Protein AF-A0A934SVV3-F1 (afdb_monomer_lite)

Sequence (238 aa):
MQSTLRFHRPALQSGWLLLEFSLALVLATGYAVVRAQSDFDAAVDLQVRARAQGLETVHAAAVAYAERYFDQIVGMPAPGTLQITGSAIHVAKRASPAGDMLYQVADGNHPDVSDLVALRLLPANFSGAAIGGGRYRIALEVTPPGCRQDCSIEGAVYVDQPFRVNGKIQHPRTGRAVQLLGADGAASRPENPAVLSGYGGRFTLPNPAGDVAGILAERFGYYRSSQPLPAGASATAE

Organism: NCBI:txid2801341

Structure (mmCIF, N/CA/C/O backbone):
data_AF-A0A934SVV3-F1
#
_entry.id   AF-A0A934SVV3-F1
#
loop_
_atom_site.group_PDB
_atom_site.id
_atom_site.type_symbol
_atom_site.label_atom_id
_atom_site.label_alt_id
_atom_site.label_comp_id
_atom_site.label_asym_id
_atom_site.label_entity_id
_atom_site.label_seq_id
_atom_site.pdbx_PDB_ins_code
_atom_site.Cartn_x
_atom_site.Cartn_y
_atom_site.Cartn_z
_atom_site.occupancy
_atom_site.B_iso_or_equiv
_atom_site.auth_seq_id
_atom_site.auth_comp_id
_atom_site.auth_asym_id
_atom_site.auth_atom_id
_atom_site.pdbx_PDB_model_num
ATOM 1 N N . MET A 1 1 ? -52.746 18.723 86.300 1.00 42.69 1 MET A N 1
ATOM 2 C CA . MET A 1 1 ? -51.585 18.139 85.594 1.00 42.69 1 MET A CA 1
ATOM 3 C C . MET A 1 1 ? -52.030 17.754 84.188 1.00 42.69 1 MET A C 1
ATOM 5 O O . MET A 1 1 ? -52.656 16.719 84.025 1.00 42.69 1 MET A O 1
ATOM 9 N N . GLN A 1 2 ? -51.817 18.624 83.199 1.00 43.78 2 GLN A N 1
ATOM 10 C CA . GLN A 1 2 ? -52.120 18.350 81.788 1.00 43.78 2 GLN A CA 1
ATOM 11 C C . GLN A 1 2 ? -50.791 18.183 81.051 1.00 43.78 2 GLN A C 1
ATOM 13 O O . GLN A 1 2 ? -50.001 19.120 80.982 1.00 43.78 2 GLN A O 1
ATOM 18 N N . SER A 1 3 ? -50.529 16.968 80.569 1.00 53.19 3 SER A N 1
ATOM 19 C CA . SER A 1 3 ? -49.340 16.632 79.786 1.00 53.19 3 SER A CA 1
ATOM 20 C C . SER A 1 3 ? -49.702 16.700 78.305 1.00 53.19 3 SER A C 1
ATOM 22 O O . SER A 1 3 ? -50.485 15.892 77.808 1.00 53.19 3 SER A O 1
ATOM 24 N N . THR A 1 4 ? -49.184 17.705 77.606 1.00 57.72 4 THR A N 1
ATOM 25 C CA . THR A 1 4 ? -49.354 17.871 76.160 1.00 57.72 4 THR A CA 1
ATOM 26 C C . THR A 1 4 ? -48.284 17.076 75.414 1.00 57.72 4 THR A C 1
ATOM 28 O O . THR A 1 4 ? -47.123 17.483 75.371 1.00 57.72 4 THR A O 1
ATOM 31 N N . LEU A 1 5 ? -48.677 15.961 74.795 1.00 56.53 5 LEU A N 1
ATOM 32 C CA . LEU A 1 5 ? -47.855 15.204 73.847 1.00 56.53 5 LEU A CA 1
ATOM 33 C C . LEU A 1 5 ? -47.817 15.931 72.494 1.00 56.53 5 LEU A C 1
ATOM 35 O O . LEU A 1 5 ? -48.809 15.974 71.767 1.00 56.53 5 LEU A O 1
ATOM 39 N N . ARG A 1 6 ? -46.662 16.513 72.149 1.00 56.38 6 ARG A N 1
ATOM 40 C CA . ARG A 1 6 ? -46.390 17.067 70.814 1.00 56.38 6 ARG A CA 1
ATOM 41 C C . ARG A 1 6 ? -45.913 15.951 69.883 1.00 56.38 6 ARG A C 1
ATOM 43 O O . ARG A 1 6 ? -44.801 15.459 70.031 1.00 56.38 6 ARG A O 1
ATOM 50 N N . PHE A 1 7 ? -46.727 15.601 68.891 1.00 57.50 7 PHE A N 1
ATOM 51 C CA . PHE A 1 7 ? -46.300 14.782 67.754 1.00 57.50 7 PHE A CA 1
ATOM 52 C C . PHE A 1 7 ? -45.457 15.628 66.787 1.00 57.50 7 PHE A C 1
ATOM 54 O O . PHE A 1 7 ? -45.950 16.590 66.199 1.00 57.50 7 PHE A O 1
ATOM 61 N N . HIS A 1 8 ? -44.184 15.270 66.610 1.00 54.00 8 HIS A N 1
ATOM 62 C CA . HIS A 1 8 ? -43.357 15.756 65.505 1.00 54.00 8 HIS A CA 1
ATOM 63 C C . HIS A 1 8 ? -43.704 14.978 64.232 1.00 54.00 8 HIS A C 1
ATOM 65 O O . HIS A 1 8 ? -43.550 13.760 64.181 1.00 54.00 8 HIS A O 1
ATOM 71 N N . ARG A 1 9 ? -44.171 15.681 63.195 1.00 60.84 9 ARG A N 1
ATOM 72 C CA . ARG A 1 9 ? -44.235 15.137 61.833 1.00 60.84 9 ARG A CA 1
ATOM 73 C C . ARG A 1 9 ? -42.843 15.271 61.203 1.00 60.84 9 ARG A C 1
ATOM 75 O O . ARG A 1 9 ? -42.348 16.397 61.163 1.00 60.84 9 ARG A O 1
ATOM 82 N N . PRO A 1 10 ? -42.209 14.193 60.710 1.00 57.81 10 PRO A N 1
ATOM 83 C CA . PRO A 1 10 ? -40.972 14.328 59.954 1.00 57.81 10 PRO A CA 1
ATOM 84 C C . PRO A 1 10 ? -41.274 15.062 58.644 1.00 57.81 10 PRO A C 1
ATOM 86 O O . PRO A 1 10 ? -42.166 14.679 57.885 1.00 57.81 10 PRO A O 1
ATOM 89 N N . ALA A 1 11 ? -40.564 16.166 58.422 1.00 57.75 11 ALA A N 1
ATOM 90 C CA . ALA A 1 11 ? -40.646 16.942 57.198 1.00 57.75 11 ALA A CA 1
ATOM 91 C C . ALA A 1 11 ? -40.140 16.107 56.010 1.00 57.75 11 ALA A C 1
ATOM 93 O O . ALA A 1 11 ? -39.148 15.388 56.113 1.00 57.75 11 ALA A O 1
ATOM 94 N N . LEU A 1 12 ? -40.848 16.221 54.887 1.00 56.62 12 LEU A N 1
ATOM 95 C CA . LEU A 1 12 ? -40.544 15.606 53.599 1.00 56.62 12 LEU A CA 1
ATOM 96 C C . LEU A 1 12 ? -39.098 15.902 53.145 1.00 56.62 12 LEU A C 1
ATOM 98 O O . LEU A 1 12 ? -38.831 16.948 52.564 1.00 56.62 12 LEU A O 1
ATOM 102 N N . GLN A 1 13 ? -38.171 14.966 53.370 1.00 58.94 13 GLN A N 1
ATOM 103 C CA . GLN A 1 13 ? -36.802 14.982 52.818 1.00 58.94 13 GLN A CA 1
ATOM 104 C C . GLN A 1 13 ? -36.677 14.254 51.464 1.00 58.94 13 GLN A C 1
ATOM 106 O O . GLN A 1 13 ? -35.595 14.186 50.884 1.00 58.94 13 GLN A O 1
ATOM 111 N N . SER A 1 14 ? -37.773 13.718 50.920 1.00 58.62 14 SER A N 1
ATOM 112 C CA . SER A 1 14 ? -37.754 12.872 49.718 1.00 58.62 14 SER A CA 1
ATOM 113 C C . SER A 1 14 ? -37.353 13.607 48.433 1.00 58.62 14 SER A C 1
ATOM 115 O O . SER A 1 14 ? -36.826 12.982 47.517 1.00 58.62 14 SER A O 1
ATOM 117 N N . GLY A 1 15 ? -37.572 14.925 48.350 1.00 66.56 15 GLY A N 1
ATOM 118 C CA . GLY A 1 15 ? -37.281 15.705 47.140 1.00 66.56 15 GLY A CA 1
ATOM 119 C C . GLY A 1 15 ? -35.787 15.876 46.850 1.00 66.56 15 GLY A C 1
ATOM 120 O O . GLY A 1 15 ? -35.383 15.890 45.692 1.00 66.56 15 GLY A O 1
ATOM 121 N N . TRP A 1 16 ? -34.958 15.962 47.891 1.00 76.75 16 TRP A N 1
ATOM 122 C CA . TRP A 1 16 ? -33.519 16.188 47.740 1.00 76.75 16 TRP A CA 1
ATOM 123 C C . TRP A 1 16 ? -32.774 14.907 47.340 1.00 76.75 16 TRP A C 1
ATOM 125 O O . TRP A 1 16 ? -31.947 14.932 46.432 1.00 76.75 16 TRP A O 1
ATOM 135 N N . LEU A 1 17 ? -33.166 13.764 47.915 1.00 78.38 17 LEU A N 1
ATOM 136 C CA . LEU A 1 17 ? -32.613 12.451 47.563 1.00 78.38 17 LEU A CA 1
ATOM 137 C C . LEU A 1 17 ? -32.872 12.070 46.101 1.00 78.38 17 LEU A C 1
ATOM 139 O O . LEU A 1 17 ? -31.995 11.507 45.453 1.00 78.38 17 LEU A O 1
ATOM 143 N N . LEU A 1 18 ? -34.053 12.392 45.561 1.00 78.44 18 LEU A N 1
ATOM 144 C CA . LEU A 1 18 ? -34.364 12.138 44.149 1.00 78.44 18 LEU A CA 1
ATOM 145 C C . LEU A 1 18 ? -33.505 12.991 43.210 1.00 78.44 18 LEU A C 1
ATOM 147 O O . LEU A 1 18 ? -33.105 12.518 42.146 1.00 78.44 18 LEU A O 1
ATOM 151 N N . LEU A 1 19 ? -33.191 14.225 43.610 1.00 82.94 19 LEU A N 1
ATOM 152 C CA . LEU A 1 19 ? -32.362 15.124 42.817 1.00 82.94 19 LEU A CA 1
ATOM 153 C C . LEU A 1 19 ? -30.904 14.650 42.794 1.00 82.94 19 LEU A C 1
ATOM 155 O O . LEU A 1 1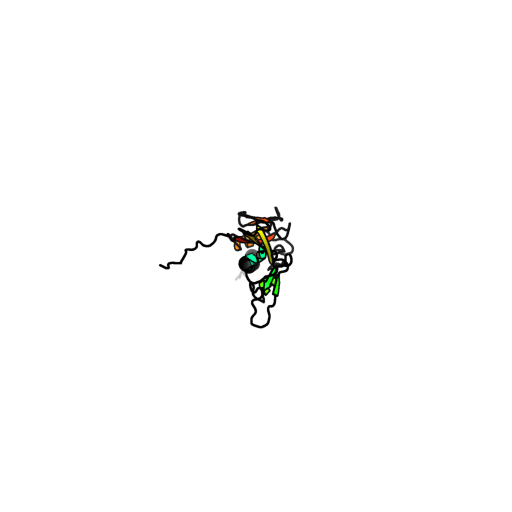9 ? -30.328 14.542 41.712 1.00 82.94 19 LEU A O 1
ATOM 159 N N . GLU A 1 20 ? -30.347 14.253 43.943 1.00 83.62 20 GLU A N 1
ATOM 160 C CA . GLU A 1 20 ? -29.008 13.651 44.007 1.00 83.62 20 GLU A CA 1
ATOM 161 C C . GLU A 1 20 ? -28.916 12.347 43.208 1.00 83.62 20 GLU A C 1
ATOM 163 O O . GLU A 1 20 ? -27.980 12.173 42.426 1.00 83.62 20 GLU A O 1
ATOM 168 N N . PHE A 1 21 ? -29.910 11.460 43.326 1.00 85.31 21 PHE A N 1
ATOM 169 C CA . PHE A 1 21 ? -29.932 10.221 42.547 1.00 85.31 21 PHE A CA 1
ATOM 170 C C . PHE A 1 21 ? -30.010 10.486 41.042 1.00 85.31 21 PHE A C 1
ATOM 172 O O . PHE A 1 21 ? -29.304 9.840 40.267 1.00 85.31 21 PHE A O 1
ATOM 179 N N . SER A 1 22 ? -30.835 11.447 40.617 1.00 88.44 22 SER A N 1
ATOM 180 C CA . SER A 1 22 ? -30.954 11.802 39.200 1.00 88.44 22 SER A CA 1
ATOM 181 C C . SER A 1 22 ? -29.648 12.372 38.639 1.00 88.44 22 SER A C 1
ATOM 183 O O . SER A 1 22 ? -29.228 11.985 37.549 1.00 88.44 22 SER A O 1
ATOM 185 N N . LEU A 1 23 ? -28.953 13.216 39.409 1.00 91.00 23 LEU A N 1
ATOM 186 C CA . LEU A 1 23 ? -27.672 13.790 39.011 1.00 91.00 23 LEU A CA 1
ATOM 187 C C . LEU A 1 23 ? -26.578 12.718 38.946 1.00 91.00 23 LEU A C 1
ATOM 189 O O . LEU A 1 23 ? -25.838 12.657 37.965 1.00 91.00 23 LEU A O 1
ATOM 193 N N . ALA A 1 24 ? -26.508 11.838 39.947 1.00 88.75 24 ALA A N 1
ATOM 194 C CA . ALA A 1 24 ? -25.561 10.728 39.964 1.00 88.75 24 ALA A CA 1
ATOM 195 C C . ALA A 1 24 ? -25.763 9.791 38.763 1.00 88.75 24 ALA A C 1
ATOM 197 O O . ALA A 1 24 ? -24.788 9.362 38.147 1.00 88.75 24 ALA A O 1
ATOM 198 N N . LEU A 1 25 ? -27.015 9.524 38.376 1.00 89.94 25 LEU A N 1
ATOM 199 C CA . LEU A 1 25 ? -27.328 8.697 37.212 1.00 89.94 25 LEU A CA 1
ATOM 200 C C . LEU A 1 25 ? -26.881 9.360 35.898 1.00 89.94 25 LEU A C 1
ATOM 202 O O . LEU A 1 25 ? -26.302 8.695 35.037 1.00 89.94 25 LEU A O 1
ATOM 206 N N . VAL A 1 26 ? -27.107 10.668 35.743 1.00 89.56 26 VAL A N 1
ATOM 207 C CA . VAL A 1 26 ? -26.662 11.428 34.560 1.00 89.56 26 VAL A CA 1
ATOM 208 C C . VAL A 1 26 ? -25.135 11.442 34.460 1.00 89.56 26 VAL A C 1
ATOM 210 O O . VAL A 1 26 ? -24.585 11.208 33.386 1.00 89.56 26 VAL A O 1
ATOM 213 N N . LEU A 1 27 ? -24.432 11.642 35.576 1.00 87.88 27 LEU A N 1
ATOM 214 C CA . LEU A 1 27 ? -22.967 11.614 35.598 1.00 87.88 27 LEU A CA 1
ATOM 215 C C . LEU A 1 27 ? -22.416 10.214 35.299 1.00 87.88 27 LEU A C 1
ATOM 217 O O . LEU A 1 27 ? -21.486 10.078 34.504 1.00 87.88 27 LEU A O 1
ATOM 221 N N . ALA A 1 28 ? -23.009 9.168 35.880 1.00 85.44 28 ALA A N 1
ATOM 222 C CA . ALA A 1 28 ? -22.595 7.787 35.649 1.00 85.44 28 ALA A CA 1
ATOM 223 C C . ALA A 1 28 ? -22.820 7.353 34.191 1.00 85.44 28 ALA A C 1
ATOM 225 O O . ALA A 1 28 ? -21.936 6.750 33.582 1.00 85.44 28 ALA A O 1
ATOM 226 N N . THR A 1 29 ? -23.974 7.695 33.609 1.00 84.75 29 THR A N 1
ATOM 227 C CA . THR A 1 29 ? -24.271 7.403 32.197 1.00 84.75 29 THR A CA 1
ATOM 228 C C . THR A 1 29 ? -23.371 8.196 31.254 1.00 84.75 29 THR A C 1
ATOM 230 O O . THR A 1 29 ? -22.813 7.612 30.326 1.00 84.75 29 THR A O 1
ATOM 233 N N . GLY A 1 30 ? -23.140 9.484 31.523 1.00 82.75 30 GLY A N 1
ATOM 234 C CA . GLY A 1 30 ? -22.196 10.302 30.760 1.00 82.75 30 GLY A CA 1
ATOM 235 C C . GLY A 1 30 ? -20.776 9.730 30.778 1.00 82.75 30 GLY A C 1
ATOM 236 O O . GLY A 1 30 ? -20.159 9.571 29.726 1.00 82.75 30 GLY A O 1
ATOM 237 N N . TYR A 1 31 ? -20.280 9.336 31.955 1.00 84.75 31 TYR A N 1
ATOM 238 C CA . TYR A 1 31 ? -18.959 8.721 32.097 1.00 84.75 31 TYR A CA 1
ATOM 239 C C . TYR A 1 31 ? -18.851 7.385 31.347 1.00 84.75 31 TYR A C 1
ATOM 241 O O . TYR A 1 31 ? -17.863 7.147 30.651 1.00 84.75 31 TYR A O 1
ATOM 249 N N . ALA A 1 32 ? -19.874 6.528 31.439 1.00 81.50 32 ALA A N 1
ATOM 250 C CA . ALA A 1 32 ? -19.898 5.246 30.740 1.00 81.50 32 ALA A CA 1
ATOM 251 C C . ALA A 1 32 ? -19.853 5.412 29.211 1.00 81.50 32 ALA A C 1
ATOM 253 O O . ALA A 1 32 ? -19.125 4.681 28.542 1.00 81.50 32 ALA A O 1
ATOM 254 N N . VAL A 1 33 ? -20.574 6.396 28.659 1.00 82.81 33 VAL A N 1
ATOM 255 C CA . VAL A 1 33 ? -20.560 6.690 27.215 1.00 82.81 33 VAL A CA 1
ATOM 256 C C . VAL A 1 33 ? -19.187 7.181 26.761 1.00 82.81 33 VAL A C 1
ATOM 258 O O . VAL A 1 33 ? -18.663 6.671 25.772 1.00 82.81 33 VAL A O 1
ATOM 261 N N . VAL A 1 34 ? -18.576 8.121 27.490 1.00 80.19 34 VAL A N 1
ATOM 262 C CA . VAL A 1 34 ? -17.237 8.639 27.154 1.00 80.19 34 VAL A CA 1
ATOM 263 C C . VAL A 1 34 ? -16.195 7.523 27.192 1.00 80.19 34 VAL A C 1
ATOM 265 O O . VAL A 1 34 ? -15.374 7.414 26.284 1.00 80.19 34 VAL A O 1
ATOM 268 N N . ARG A 1 35 ? -16.255 6.650 28.203 1.00 78.38 35 ARG A N 1
ATOM 269 C CA . ARG A 1 35 ? -15.331 5.519 28.325 1.00 78.38 35 ARG A CA 1
ATOM 270 C C . ARG A 1 35 ? -15.525 4.481 27.216 1.00 78.38 35 ARG A C 1
ATOM 272 O O . ARG A 1 35 ? -14.555 4.006 26.638 1.00 78.38 35 ARG A O 1
ATOM 279 N N . ALA A 1 36 ? -16.772 4.173 26.861 1.00 69.69 36 ALA A N 1
ATOM 280 C CA . ALA A 1 36 ? -17.061 3.276 25.746 1.00 69.69 36 ALA A CA 1
ATOM 281 C C . ALA A 1 36 ? -16.554 3.837 24.404 1.00 69.69 36 ALA A C 1
ATOM 283 O O . ALA A 1 36 ? -16.053 3.083 23.570 1.00 69.69 36 ALA A O 1
ATOM 284 N N . GLN A 1 37 ? -16.643 5.156 24.203 1.00 72.56 37 GLN A N 1
ATOM 285 C CA . GLN A 1 37 ? -16.078 5.820 23.026 1.00 72.56 37 GLN A CA 1
ATOM 286 C C . GLN A 1 37 ? -14.546 5.754 23.015 1.00 72.56 37 GLN A C 1
ATOM 288 O O . GLN A 1 37 ? -13.973 5.373 21.996 1.00 72.56 37 GLN A O 1
ATOM 293 N N . SER A 1 38 ? -13.881 6.034 24.143 1.00 74.81 38 SER A N 1
ATOM 294 C CA . SER A 1 38 ? -12.414 5.976 24.213 1.00 74.81 38 SER A CA 1
ATOM 295 C C . SER A 1 38 ? -11.864 4.575 23.949 1.00 74.81 38 SER A C 1
ATOM 297 O O . SER A 1 38 ? -10.864 4.426 23.247 1.00 74.81 38 SER A O 1
ATOM 299 N N . ASP A 1 39 ? -12.527 3.543 24.474 1.00 74.00 39 ASP A N 1
ATOM 300 C CA . ASP A 1 39 ? -12.103 2.153 24.289 1.00 74.00 39 ASP A CA 1
ATOM 301 C C . ASP A 1 39 ? -12.281 1.709 22.825 1.00 74.00 39 ASP A C 1
ATOM 303 O O . ASP A 1 39 ? -11.434 1.002 22.269 1.00 74.00 39 ASP A O 1
ATOM 307 N N . PHE A 1 40 ? -13.349 2.175 22.166 1.00 73.94 40 PHE A N 1
ATOM 308 C CA . PHE A 1 40 ? -13.570 1.932 20.742 1.00 73.94 40 PHE A CA 1
ATOM 309 C C . PHE A 1 40 ? -12.501 2.607 19.877 1.00 73.94 40 PHE A C 1
ATOM 311 O O . PHE A 1 40 ? -11.936 1.966 18.989 1.00 73.94 40 PHE A O 1
ATOM 318 N N . ASP A 1 41 ? -12.178 3.870 20.152 1.00 76.81 41 ASP A N 1
ATOM 319 C CA . ASP A 1 41 ? -11.153 4.604 19.408 1.00 76.81 41 ASP A CA 1
ATOM 320 C C . ASP A 1 41 ? -9.762 3.972 19.573 1.00 76.81 41 ASP A C 1
ATOM 322 O O . ASP A 1 41 ? -9.015 3.854 18.598 1.00 76.81 41 ASP A O 1
ATOM 326 N N . ALA A 1 42 ? -9.438 3.466 20.767 1.00 79.50 42 ALA A N 1
ATOM 327 C CA . ALA A 1 42 ? -8.185 2.758 21.022 1.00 79.50 42 ALA A CA 1
ATOM 328 C C . ALA A 1 42 ? -8.073 1.448 20.220 1.00 79.50 42 ALA A C 1
ATOM 330 O O . ALA A 1 42 ? -7.048 1.189 19.583 1.00 79.50 42 ALA A O 1
ATOM 331 N N . ALA A 1 43 ? -9.133 0.634 20.192 1.00 77.69 43 ALA A N 1
ATOM 332 C CA . ALA A 1 43 ? -9.158 -0.610 19.416 1.00 77.69 43 ALA A CA 1
ATOM 333 C C . ALA A 1 43 ? -8.990 -0.356 17.909 1.00 77.69 43 ALA A C 1
ATOM 335 O O . ALA A 1 43 ? -8.371 -1.136 17.181 1.00 77.69 43 ALA A O 1
ATOM 336 N N . VAL A 1 44 ? -9.529 0.761 17.437 1.00 77.25 44 VAL A N 1
ATOM 337 C CA . VAL A 1 44 ? -9.435 1.192 16.047 1.00 77.25 44 VAL A CA 1
ATOM 338 C C . VAL A 1 44 ? -8.034 1.676 15.693 1.00 77.25 44 VAL A C 1
ATOM 340 O O . VAL A 1 44 ? -7.525 1.308 14.634 1.00 77.25 44 VAL A O 1
ATOM 343 N N . ASP A 1 45 ? -7.404 2.472 16.557 1.00 83.25 45 ASP A N 1
ATOM 344 C CA . ASP A 1 45 ? -6.035 2.951 16.341 1.00 83.25 45 ASP A CA 1
ATOM 345 C C . ASP A 1 45 ? -5.054 1.774 16.242 1.00 83.25 45 ASP A C 1
ATOM 347 O O . ASP A 1 45 ? -4.184 1.761 15.372 1.00 83.25 45 ASP A O 1
ATOM 351 N N . LEU A 1 46 ? -5.262 0.724 17.045 1.00 84.56 46 LEU A N 1
ATOM 352 C CA . LEU A 1 46 ? -4.494 -0.520 16.949 1.00 84.56 46 LEU A CA 1
ATOM 353 C C . LEU A 1 46 ? -4.620 -1.183 15.571 1.00 84.56 46 LEU A C 1
ATOM 355 O O . LEU A 1 46 ? -3.610 -1.584 14.995 1.00 84.56 46 LEU A O 1
ATOM 359 N N . GLN A 1 47 ? -5.829 -1.264 15.005 1.00 85.38 47 GLN A N 1
ATOM 360 C CA . GLN A 1 47 ? -6.019 -1.821 13.659 1.00 85.38 47 GLN A CA 1
ATOM 361 C C . GLN A 1 47 ? -5.337 -0.975 12.583 1.00 85.38 47 GLN A C 1
ATOM 363 O O . GLN A 1 47 ? -4.742 -1.521 11.654 1.00 85.38 47 GLN A O 1
ATOM 368 N N . VAL A 1 48 ? -5.417 0.352 12.704 1.00 86.25 48 VAL A N 1
ATOM 369 C CA . VAL A 1 48 ? -4.795 1.290 11.763 1.00 86.25 48 VAL A CA 1
ATOM 370 C C . VAL A 1 48 ? -3.270 1.159 11.799 1.00 86.25 48 VAL A C 1
ATOM 372 O O . VAL A 1 48 ? -2.650 1.028 10.744 1.00 86.25 48 VAL A O 1
ATOM 375 N N . ARG A 1 49 ? -2.671 1.103 12.995 1.00 87.06 49 ARG A N 1
ATOM 376 C CA . ARG A 1 49 ? -1.228 0.871 13.171 1.00 87.06 49 ARG A CA 1
ATOM 377 C C . ARG A 1 49 ? -0.792 -0.473 12.619 1.00 87.06 49 ARG A C 1
ATOM 379 O O . ARG A 1 49 ? 0.171 -0.529 11.869 1.00 87.06 49 ARG A O 1
ATOM 386 N N . ALA A 1 50 ? -1.507 -1.541 12.954 1.00 86.31 50 ALA A N 1
ATOM 387 C CA . ALA A 1 50 ? -1.132 -2.878 12.522 1.00 86.31 50 ALA A CA 1
ATOM 388 C C . ALA A 1 50 ? -1.237 -3.029 10.992 1.00 86.31 50 ALA A C 1
ATOM 390 O O . ALA A 1 50 ? -0.391 -3.667 10.367 1.00 86.31 50 ALA A O 1
ATOM 391 N N . ARG A 1 51 ? -2.229 -2.382 10.360 1.00 87.00 51 ARG A N 1
ATOM 392 C CA . ARG A 1 51 ? -2.326 -2.329 8.894 1.00 87.00 51 ARG A CA 1
ATOM 393 C C . ARG A 1 51 ? -1.161 -1.558 8.271 1.00 87.00 51 ARG A C 1
ATOM 395 O O . ARG A 1 51 ? -0.633 -2.028 7.267 1.00 87.00 51 ARG A O 1
ATOM 402 N N . ALA A 1 52 ? -0.768 -0.424 8.858 1.00 87.25 52 ALA A N 1
ATOM 403 C CA . ALA A 1 52 ? 0.386 0.356 8.408 1.00 87.25 52 ALA A CA 1
ATOM 404 C C . ALA A 1 52 ? 1.699 -0.435 8.549 1.00 87.25 52 ALA A C 1
ATOM 406 O O . ALA A 1 52 ? 2.426 -0.561 7.576 1.00 87.25 52 ALA A O 1
ATOM 407 N N . GLN A 1 53 ? 1.938 -1.078 9.696 1.00 88.69 53 GLN A N 1
ATOM 408 C CA . GLN A 1 53 ? 3.121 -1.923 9.929 1.00 88.69 53 GLN A CA 1
ATOM 409 C C . GLN A 1 53 ? 3.212 -3.104 8.956 1.00 88.69 53 GLN A C 1
ATOM 411 O O . GLN A 1 53 ? 4.291 -3.446 8.472 1.00 88.69 53 GLN A O 1
ATOM 416 N N . GLY A 1 54 ? 2.079 -3.747 8.658 1.00 90.00 54 GLY A N 1
ATOM 417 C CA . GLY A 1 54 ? 2.050 -4.817 7.665 1.00 90.00 54 GLY A CA 1
ATOM 418 C C . GLY A 1 54 ? 2.375 -4.306 6.259 1.00 90.00 54 GLY A C 1
ATOM 419 O O . GLY A 1 54 ? 3.083 -4.987 5.522 1.00 90.00 54 GLY A O 1
ATOM 420 N N . LEU A 1 55 ? 1.917 -3.098 5.911 1.00 91.81 55 LEU A N 1
ATOM 421 C CA . LEU A 1 55 ? 2.249 -2.460 4.637 1.00 91.81 55 LEU A CA 1
ATOM 422 C C . LEU A 1 55 ? 3.743 -2.124 4.554 1.00 91.81 55 LEU A C 1
ATOM 424 O O . LEU A 1 55 ? 4.372 -2.511 3.579 1.00 91.81 55 LEU A O 1
ATOM 428 N N . GLU A 1 56 ? 4.309 -1.541 5.610 1.00 91.50 56 GLU A N 1
ATOM 429 C CA . GLU A 1 56 ? 5.735 -1.206 5.727 1.00 91.50 56 GLU A CA 1
ATOM 430 C C . GLU A 1 56 ? 6.626 -2.460 5.619 1.00 91.50 56 GLU A C 1
ATOM 432 O O . GLU A 1 56 ? 7.661 -2.467 4.952 1.00 91.50 56 GLU A O 1
ATOM 437 N N . THR A 1 57 ? 6.191 -3.582 6.205 1.00 92.62 57 THR A N 1
ATOM 438 C CA . THR A 1 57 ? 6.910 -4.864 6.101 1.00 92.62 57 THR A CA 1
ATOM 439 C C . THR A 1 57 ? 6.952 -5.372 4.658 1.00 92.62 57 THR A C 1
ATOM 441 O O . THR A 1 57 ? 7.997 -5.818 4.179 1.00 92.62 57 THR A O 1
ATOM 444 N N . VAL A 1 58 ? 5.821 -5.311 3.945 1.00 93.81 58 VAL A N 1
ATOM 445 C CA . VAL A 1 58 ? 5.763 -5.710 2.531 1.00 93.81 58 VAL A CA 1
ATOM 446 C C . VAL A 1 58 ? 6.500 -4.700 1.654 1.00 93.81 58 VAL A C 1
ATOM 448 O O . VAL A 1 58 ? 7.176 -5.115 0.719 1.00 93.81 58 VAL A O 1
ATOM 451 N N . HIS A 1 59 ? 6.436 -3.407 1.978 1.00 93.00 59 HIS A N 1
ATOM 452 C CA . HIS A 1 59 ? 7.201 -2.351 1.321 1.00 93.00 59 HIS A CA 1
ATOM 453 C C . HIS A 1 59 ? 8.693 -2.658 1.361 1.00 93.00 59 HIS A C 1
ATOM 455 O O . HIS A 1 59 ? 9.323 -2.725 0.310 1.00 93.00 59 HIS A O 1
ATOM 461 N N . ALA A 1 60 ? 9.261 -2.922 2.539 1.00 91.31 60 ALA A N 1
ATOM 462 C CA . ALA A 1 60 ? 10.685 -3.223 2.666 1.00 91.31 60 ALA A CA 1
ATOM 463 C C . ALA A 1 60 ? 11.099 -4.433 1.805 1.00 91.31 60 ALA A C 1
ATOM 465 O O . ALA A 1 60 ? 12.141 -4.418 1.146 1.00 91.31 60 ALA A O 1
ATOM 466 N N . ALA A 1 61 ? 10.257 -5.467 1.753 1.00 91.06 61 ALA A N 1
ATOM 467 C CA . ALA A 1 61 ? 10.499 -6.634 0.913 1.00 91.06 61 ALA A CA 1
ATOM 468 C C . ALA A 1 61 ? 10.338 -6.343 -0.593 1.00 91.06 61 ALA A C 1
ATOM 470 O O . ALA A 1 61 ? 11.096 -6.886 -1.397 1.00 91.06 61 ALA A O 1
ATOM 471 N N . ALA A 1 62 ? 9.398 -5.480 -0.981 1.00 91.06 62 ALA A N 1
ATOM 472 C CA . ALA A 1 62 ? 9.201 -5.045 -2.363 1.00 91.06 62 ALA A CA 1
ATOM 473 C C . ALA A 1 62 ? 10.359 -4.160 -2.857 1.00 91.06 62 ALA A C 1
ATOM 475 O O . ALA A 1 62 ? 10.826 -4.338 -3.981 1.00 91.06 62 ALA A O 1
ATOM 476 N N . VAL A 1 63 ? 10.891 -3.282 -2.001 1.00 90.00 63 VAL A N 1
ATOM 477 C CA . VAL A 1 63 ? 12.113 -2.513 -2.280 1.00 90.00 63 VAL A CA 1
ATOM 478 C C . VAL A 1 63 ? 13.293 -3.458 -2.496 1.00 90.00 63 VAL A C 1
ATOM 480 O O . VAL A 1 63 ? 13.977 -3.365 -3.513 1.00 90.00 63 VAL A O 1
ATOM 483 N N . ALA A 1 64 ? 13.487 -4.431 -1.600 1.00 87.50 64 ALA A N 1
ATOM 484 C CA . ALA A 1 64 ? 14.551 -5.425 -1.742 1.00 87.50 64 ALA A CA 1
ATOM 485 C C . ALA A 1 64 ? 14.395 -6.285 -3.011 1.00 87.50 64 ALA A C 1
ATOM 487 O O . ALA A 1 64 ? 15.393 -6.688 -3.611 1.00 87.50 64 ALA A O 1
ATOM 488 N N . TYR A 1 65 ? 13.158 -6.568 -3.428 1.00 86.38 65 TYR A N 1
ATOM 489 C CA . TYR A 1 65 ? 12.867 -7.235 -4.695 1.00 86.38 65 TYR A CA 1
ATOM 490 C C . TYR A 1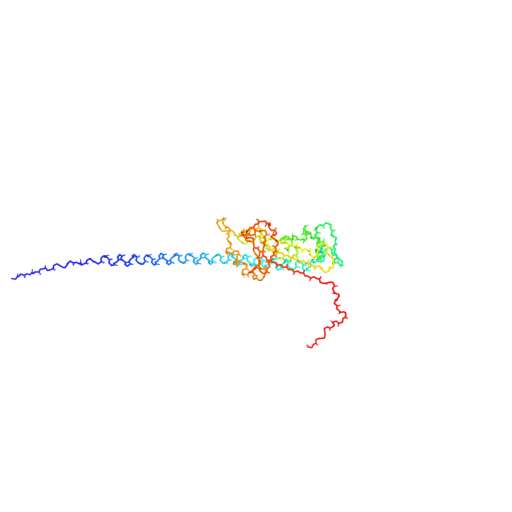 65 ? 13.289 -6.371 -5.888 1.00 86.38 65 TYR A C 1
ATOM 492 O O . TYR A 1 65 ? 14.063 -6.838 -6.724 1.00 86.38 65 TYR A O 1
ATOM 500 N N . ALA A 1 66 ? 12.839 -5.113 -5.939 1.00 85.94 66 ALA A N 1
ATOM 501 C CA . ALA A 1 66 ? 13.155 -4.190 -7.025 1.00 85.94 66 ALA A CA 1
ATOM 502 C C . ALA A 1 66 ? 14.665 -3.932 -7.143 1.00 85.94 66 ALA A C 1
ATOM 504 O O . ALA A 1 66 ? 15.191 -3.895 -8.250 1.00 85.94 66 ALA A O 1
ATOM 505 N N . GLU A 1 67 ? 15.379 -3.827 -6.019 1.00 84.31 67 GLU A N 1
ATOM 506 C CA . GLU A 1 67 ? 16.835 -3.659 -5.997 1.00 84.31 67 GLU A CA 1
ATOM 507 C C . GLU A 1 67 ? 17.571 -4.923 -6.468 1.00 84.31 67 GLU A C 1
ATOM 509 O O . GLU A 1 67 ? 18.448 -4.858 -7.333 1.00 84.31 67 GLU A O 1
ATOM 514 N N . ARG A 1 68 ? 17.227 -6.092 -5.909 1.00 83.25 68 ARG A N 1
ATOM 515 C CA . ARG A 1 68 ? 17.940 -7.350 -6.186 1.00 83.25 68 ARG A CA 1
ATOM 516 C C . ARG A 1 68 ? 17.709 -7.854 -7.604 1.00 83.25 68 ARG A C 1
ATOM 518 O O . ARG A 1 68 ? 18.615 -8.439 -8.194 1.00 83.25 68 ARG A O 1
ATOM 525 N N . TYR A 1 69 ? 16.500 -7.668 -8.119 1.00 80.19 69 TYR A N 1
ATOM 526 C CA . TYR A 1 69 ? 16.077 -8.194 -9.413 1.00 80.19 69 TYR A CA 1
ATOM 527 C C . TYR A 1 69 ? 15.922 -7.098 -10.464 1.00 80.19 69 TYR A C 1
ATOM 529 O O . TYR A 1 69 ? 15.354 -7.362 -11.519 1.00 80.19 69 TYR A O 1
ATOM 537 N N . PHE A 1 70 ? 16.478 -5.906 -10.213 1.00 80.00 70 PHE A N 1
ATOM 538 C CA . PHE A 1 70 ? 16.421 -4.758 -11.117 1.00 80.00 70 PHE A CA 1
ATOM 539 C C . PHE A 1 70 ? 16.726 -5.148 -12.563 1.00 80.00 70 PHE A C 1
ATOM 541 O O . PHE A 1 70 ? 15.888 -4.959 -13.438 1.00 80.00 70 PHE A O 1
ATOM 548 N N . ASP A 1 71 ? 17.890 -5.768 -12.787 1.00 77.31 71 ASP A N 1
ATOM 549 C CA . ASP A 1 71 ? 18.360 -6.142 -14.121 1.00 77.31 71 ASP A CA 1
ATOM 550 C C . ASP A 1 71 ? 17.356 -7.094 -14.805 1.00 77.31 71 ASP A C 1
ATOM 552 O O . ASP A 1 71 ? 17.011 -6.910 -15.968 1.00 77.31 71 ASP A O 1
ATOM 556 N N . GLN A 1 72 ? 16.774 -8.040 -14.063 1.00 76.69 72 GLN A N 1
ATOM 557 C CA . GLN A 1 72 ? 15.782 -8.984 -14.591 1.00 76.69 72 GLN A CA 1
ATOM 558 C C . GLN A 1 72 ? 14.453 -8.302 -14.938 1.00 76.69 72 GLN A C 1
ATOM 560 O O . GLN A 1 72 ? 13.866 -8.620 -15.970 1.00 76.69 72 GLN A O 1
ATOM 565 N N . ILE A 1 73 ? 14.004 -7.351 -14.111 1.00 76.25 73 ILE A N 1
ATOM 566 C CA . ILE A 1 73 ? 12.779 -6.568 -14.329 1.00 76.25 73 ILE A CA 1
ATOM 567 C C . ILE A 1 73 ? 12.920 -5.685 -15.577 1.00 76.25 73 ILE A C 1
ATOM 569 O O . ILE A 1 73 ? 12.006 -5.626 -16.396 1.00 76.25 73 ILE A O 1
ATOM 573 N N . VAL A 1 74 ? 14.084 -5.057 -15.782 1.00 75.81 74 VAL A N 1
ATOM 574 C CA . VAL A 1 74 ? 14.357 -4.240 -16.983 1.00 75.81 74 VAL A CA 1
ATOM 575 C C . VAL A 1 74 ? 14.763 -5.075 -18.209 1.00 75.81 74 VAL A C 1
ATOM 577 O O . VAL A 1 74 ? 15.055 -4.534 -19.275 1.00 75.81 74 VAL A O 1
ATOM 580 N N . GLY A 1 75 ? 14.790 -6.407 -18.096 1.00 67.12 75 GLY A N 1
ATOM 581 C CA . GLY A 1 75 ? 15.145 -7.307 -19.197 1.00 67.12 75 GLY A CA 1
ATOM 582 C C . GLY A 1 75 ? 16.639 -7.330 -19.554 1.00 67.12 75 GLY A C 1
ATOM 583 O O . GLY A 1 75 ? 17.002 -7.746 -20.657 1.00 67.12 75 GLY A O 1
ATOM 584 N N . MET A 1 76 ? 17.514 -6.898 -18.645 1.00 50.28 76 MET A N 1
ATOM 585 C CA . MET A 1 76 ? 18.959 -7.110 -18.702 1.00 50.28 76 MET A CA 1
ATOM 586 C C . MET A 1 76 ? 19.335 -8.411 -17.974 1.00 50.28 76 MET A C 1
ATOM 588 O O . MET A 1 76 ? 19.234 -8.495 -16.753 1.00 50.28 76 MET A O 1
ATOM 592 N N . PRO A 1 77 ? 19.809 -9.459 -18.666 1.00 48.03 77 PRO A N 1
ATOM 593 C CA . PRO A 1 77 ? 20.316 -10.628 -17.963 1.00 48.03 77 PRO A CA 1
ATOM 594 C C . PRO A 1 77 ? 21.592 -10.249 -17.199 1.00 48.03 77 PRO A C 1
ATOM 596 O O . PRO A 1 77 ? 22.570 -9.787 -17.791 1.00 48.03 77 PRO A O 1
ATOM 599 N N . ALA A 1 78 ? 21.600 -10.479 -15.885 1.00 41.12 78 ALA A N 1
ATOM 600 C CA . ALA A 1 78 ? 22.834 -10.481 -15.110 1.00 41.12 78 ALA A CA 1
ATOM 601 C C . ALA A 1 78 ? 23.810 -11.512 -15.718 1.00 41.12 78 ALA A C 1
ATOM 603 O O . ALA A 1 78 ? 23.374 -12.597 -16.129 1.00 41.12 78 ALA A O 1
ATOM 604 N N . PRO A 1 79 ? 25.125 -11.230 -15.787 1.00 34.47 79 PRO A N 1
ATOM 605 C CA . PRO A 1 79 ? 26.087 -12.196 -16.295 1.00 34.47 79 PRO A CA 1
ATOM 606 C C . PRO A 1 79 ? 26.112 -13.426 -15.377 1.00 34.47 79 PRO A C 1
ATOM 608 O O . PRO A 1 79 ? 26.660 -13.392 -14.278 1.00 34.47 79 PRO A O 1
ATOM 611 N N . GLY A 1 80 ? 25.501 -14.519 -15.841 1.00 40.84 80 GLY A N 1
ATOM 612 C CA . GLY A 1 80 ? 25.637 -15.847 -15.243 1.00 40.84 80 GLY A CA 1
ATOM 613 C C . GLY A 1 80 ? 24.360 -16.538 -14.772 1.00 40.84 80 GLY A C 1
ATOM 614 O O . GLY A 1 80 ? 24.462 -17.655 -14.280 1.00 40.84 80 GLY A O 1
ATOM 615 N N . THR A 1 81 ? 23.166 -15.960 -14.896 1.00 43.22 81 THR A N 1
ATOM 616 C CA . THR A 1 81 ? 21.915 -16.713 -14.676 1.00 43.22 81 THR A CA 1
ATOM 617 C C . THR A 1 81 ? 20.733 -15.890 -15.167 1.00 43.22 81 THR A C 1
ATOM 619 O O . THR A 1 81 ? 20.483 -14.838 -14.590 1.00 43.22 81 THR A O 1
ATOM 622 N N . LEU A 1 82 ? 20.025 -16.380 -16.200 1.00 44.78 82 LEU A N 1
ATOM 623 C CA . LEU A 1 82 ? 18.558 -16.368 -16.380 1.00 44.78 82 LEU A CA 1
ATOM 624 C C . LEU A 1 82 ? 18.101 -16.257 -17.837 1.00 44.78 82 LEU A C 1
ATOM 626 O O . LEU A 1 82 ? 18.502 -15.362 -18.573 1.00 44.78 82 LEU A O 1
ATOM 630 N N . GLN A 1 83 ? 17.213 -17.175 -18.228 1.00 39.56 83 GLN A N 1
ATOM 631 C CA . GLN A 1 83 ? 16.424 -17.085 -19.452 1.00 39.56 83 GLN A CA 1
ATOM 632 C C . GLN A 1 83 ? 15.075 -16.455 -19.113 1.00 39.56 83 GLN A C 1
ATOM 634 O O . GLN A 1 83 ? 14.363 -16.955 -18.247 1.00 39.56 83 GLN A O 1
ATOM 639 N N . ILE A 1 84 ? 14.731 -15.370 -19.799 1.00 44.97 84 ILE A N 1
ATOM 640 C CA . ILE A 1 84 ? 13.398 -14.767 -19.773 1.00 44.97 84 ILE A CA 1
ATOM 641 C C . ILE A 1 84 ? 12.602 -15.399 -20.919 1.00 44.97 84 ILE A C 1
ATOM 643 O O . ILE A 1 84 ? 13.030 -15.325 -22.072 1.00 44.97 84 ILE A O 1
ATOM 647 N N . THR A 1 85 ? 11.451 -16.006 -20.618 1.00 42.09 85 THR A N 1
ATOM 648 C CA . THR A 1 85 ? 10.474 -16.424 -21.637 1.00 42.09 85 THR A CA 1
ATOM 649 C C . THR A 1 85 ? 9.166 -15.669 -21.382 1.00 42.09 85 THR A C 1
ATOM 651 O O . THR A 1 85 ? 8.343 -16.101 -20.580 1.00 42.09 85 THR A O 1
ATOM 654 N N . GLY A 1 86 ? 8.976 -14.513 -22.027 1.00 50.69 86 GLY A N 1
ATOM 655 C CA . GLY A 1 86 ? 7.802 -13.642 -21.818 1.00 50.69 86 GLY A CA 1
ATOM 656 C C . GLY A 1 86 ? 7.927 -12.694 -20.611 1.00 50.69 86 GLY A C 1
ATOM 657 O O . GLY A 1 86 ? 9.035 -12.314 -20.255 1.00 50.69 86 GLY A O 1
ATOM 658 N N . SER A 1 87 ? 6.805 -12.301 -19.988 1.00 50.88 87 SER A N 1
ATOM 659 C CA . SER A 1 87 ? 6.759 -11.396 -18.810 1.00 50.88 87 SER A CA 1
ATOM 660 C C . SER A 1 87 ? 7.183 -12.047 -17.483 1.00 50.88 87 SER A C 1
ATOM 662 O O . SER A 1 87 ? 7.179 -11.394 -16.438 1.00 50.88 87 SER A O 1
ATOM 664 N N . ALA A 1 88 ? 7.511 -13.339 -17.509 1.00 52.62 88 ALA A N 1
ATOM 665 C CA . ALA A 1 88 ? 7.885 -14.084 -16.321 1.00 52.62 88 ALA A CA 1
ATOM 666 C C . ALA A 1 88 ? 9.371 -13.912 -15.997 1.00 52.62 88 ALA A C 1
ATOM 668 O O . ALA A 1 88 ? 10.240 -14.092 -16.857 1.00 52.62 88 ALA A O 1
ATOM 669 N N . ILE A 1 89 ? 9.659 -13.642 -14.725 1.00 57.09 89 ILE A N 1
ATOM 670 C CA . ILE A 1 89 ? 11.020 -13.625 -14.198 1.00 57.09 89 ILE A CA 1
ATOM 671 C C . ILE A 1 89 ? 11.314 -15.007 -13.632 1.00 57.09 89 ILE A C 1
ATOM 673 O O . ILE A 1 89 ? 10.728 -15.442 -12.641 1.00 57.09 89 ILE A O 1
ATOM 677 N N . HIS A 1 90 ? 12.246 -15.716 -14.253 1.00 57.28 90 HIS A N 1
ATOM 678 C CA . HIS A 1 90 ? 12.840 -16.886 -13.624 1.00 57.28 90 HIS A CA 1
ATOM 679 C C . HIS A 1 90 ? 13.868 -16.383 -12.599 1.00 57.28 90 HIS A C 1
ATOM 681 O O . HIS A 1 90 ? 14.527 -15.376 -12.820 1.00 57.28 90 HIS A O 1
ATOM 687 N N . VAL A 1 91 ? 14.022 -17.061 -11.469 1.00 54.41 91 VAL A N 1
ATOM 688 C CA . VAL A 1 91 ? 15.057 -16.791 -10.472 1.00 54.41 91 VAL A CA 1
ATOM 689 C C . VAL A 1 91 ? 15.719 -18.118 -10.150 1.00 54.41 91 VAL A C 1
ATOM 691 O O . VAL A 1 91 ? 15.093 -19.034 -9.612 1.00 54.41 91 VAL A O 1
ATOM 694 N N . ALA A 1 92 ? 17.002 -18.241 -10.483 1.00 48.34 92 ALA A N 1
ATOM 695 C CA . ALA A 1 92 ? 17.777 -19.389 -10.049 1.00 48.34 92 ALA A CA 1
ATOM 696 C C . ALA A 1 92 ? 17.953 -19.310 -8.533 1.00 48.34 92 ALA A C 1
ATOM 698 O O . ALA A 1 92 ? 18.603 -18.405 -8.003 1.00 48.34 92 ALA A O 1
ATOM 699 N N . LYS A 1 93 ? 17.369 -20.265 -7.810 1.00 41.47 93 LYS A N 1
ATOM 700 C CA . LYS A 1 93 ? 17.695 -20.452 -6.402 1.00 41.47 93 LYS A CA 1
ATOM 701 C C . LYS A 1 93 ? 19.147 -20.910 -6.355 1.00 41.47 93 LYS A C 1
ATOM 703 O O . LYS A 1 93 ? 19.443 -21.996 -6.836 1.00 41.47 93 LYS A O 1
ATOM 708 N N . ARG A 1 94 ? 20.053 -20.108 -5.783 1.00 38.72 94 ARG A N 1
ATOM 709 C CA . ARG A 1 94 ? 21.445 -20.535 -5.572 1.00 38.72 94 ARG A CA 1
ATOM 710 C C . ARG A 1 94 ? 21.420 -21.828 -4.752 1.00 38.72 94 ARG A C 1
ATOM 712 O O . ARG A 1 94 ? 21.040 -21.811 -3.577 1.00 38.72 94 ARG A O 1
ATOM 719 N N . ALA A 1 95 ? 21.723 -22.945 -5.400 1.00 37.31 95 ALA A N 1
ATOM 720 C CA . ALA A 1 95 ? 21.574 -24.255 -4.808 1.00 37.31 95 ALA A CA 1
ATOM 721 C C . ALA A 1 95 ? 22.608 -24.451 -3.685 1.00 37.31 95 ALA A C 1
ATOM 723 O O . ALA A 1 95 ? 23.816 -24.315 -3.869 1.00 37.31 95 ALA A O 1
ATOM 724 N N . SER A 1 96 ? 22.110 -24.807 -2.499 1.00 39.25 96 SER A N 1
ATOM 725 C CA . SER A 1 96 ? 22.777 -25.815 -1.664 1.00 39.25 96 SER A CA 1
ATOM 726 C C . SER A 1 96 ? 22.854 -27.113 -2.496 1.00 39.25 96 SER A C 1
ATOM 728 O O . SER A 1 96 ? 22.004 -27.260 -3.369 1.00 39.25 96 SER A O 1
ATOM 730 N N . PRO A 1 97 ? 23.807 -28.043 -2.290 1.00 38.91 97 PRO A N 1
ATOM 731 C CA . PRO A 1 97 ? 24.333 -28.966 -3.316 1.00 38.91 97 PRO A CA 1
ATOM 732 C C . PRO A 1 97 ? 23.379 -30.063 -3.858 1.00 38.91 97 PRO A C 1
ATOM 734 O O . PRO A 1 97 ? 23.832 -31.075 -4.381 1.00 38.91 97 PRO A O 1
ATOM 737 N N . ALA A 1 98 ? 22.063 -29.874 -3.791 1.00 41.94 98 ALA A N 1
ATOM 738 C CA . ALA A 1 98 ? 21.031 -30.723 -4.366 1.00 41.94 98 ALA A CA 1
ATOM 739 C C . ALA A 1 98 ? 20.150 -29.925 -5.354 1.00 41.94 98 ALA A C 1
ATOM 741 O O . ALA A 1 98 ? 19.041 -29.527 -5.010 1.00 41.94 98 ALA A O 1
ATOM 742 N N . GLY A 1 99 ? 20.651 -29.714 -6.577 1.00 40.38 99 GLY A N 1
ATOM 743 C CA . GLY A 1 99 ? 19.866 -29.304 -7.752 1.00 40.38 99 GLY A CA 1
ATOM 744 C C . GLY A 1 99 ? 19.395 -27.842 -7.796 1.00 40.38 99 GLY A C 1
ATOM 745 O O . GLY A 1 99 ? 18.805 -27.315 -6.853 1.00 40.38 99 GLY A O 1
ATOM 746 N N . ASP A 1 100 ? 19.604 -27.192 -8.941 1.00 45.25 100 ASP A N 1
ATOM 747 C CA . ASP A 1 100 ? 19.073 -25.856 -9.222 1.00 45.25 100 ASP A CA 1
ATOM 748 C C . ASP A 1 100 ? 17.544 -25.920 -9.375 1.00 45.25 100 ASP A C 1
ATOM 750 O O . ASP A 1 100 ? 17.009 -26.230 -10.438 1.00 45.25 100 ASP A O 1
ATOM 754 N N . MET A 1 101 ? 16.808 -25.631 -8.299 1.00 48.28 101 MET A N 1
ATOM 755 C CA . MET A 1 101 ? 15.377 -25.341 -8.400 1.00 48.28 101 MET A CA 1
ATOM 756 C C . MET A 1 101 ? 15.195 -23.908 -8.907 1.00 48.28 101 MET A C 1
ATOM 758 O O . MET A 1 101 ? 15.452 -22.947 -8.182 1.00 48.28 101 MET A O 1
ATOM 762 N N . LEU A 1 102 ? 14.735 -23.756 -10.147 1.00 58.22 102 LEU A N 1
ATOM 763 C CA . LEU A 1 102 ? 14.289 -22.471 -10.680 1.00 58.22 102 LEU A CA 1
ATOM 764 C C . LEU A 1 102 ? 12.961 -22.089 -10.007 1.00 58.22 102 LEU A C 1
ATOM 766 O O . LEU A 1 102 ? 11.995 -22.847 -10.070 1.00 58.22 102 LEU A O 1
ATOM 770 N N . TYR A 1 103 ? 12.913 -20.930 -9.350 1.00 63.94 103 TYR A N 1
ATOM 771 C CA . TYR A 1 103 ? 11.655 -20.299 -8.948 1.00 63.94 103 TYR A CA 1
ATOM 772 C C . TYR A 1 103 ? 11.188 -19.379 -10.077 1.00 63.94 103 TYR A C 1
ATOM 774 O O . TYR A 1 103 ? 12.024 -18.755 -10.722 1.00 63.94 103 TYR A O 1
ATOM 782 N N . GLN A 1 104 ? 9.889 -19.287 -10.344 1.00 68.12 104 GLN A N 1
ATOM 783 C CA . GLN A 1 104 ? 9.355 -18.416 -11.392 1.00 68.12 104 GLN A CA 1
ATOM 784 C C . GLN A 1 104 ? 8.349 -17.447 -10.782 1.00 68.12 104 GLN A C 1
ATOM 786 O O . GLN A 1 104 ? 7.346 -17.876 -10.220 1.00 68.12 104 GLN A O 1
ATOM 791 N N . VAL A 1 105 ? 8.617 -16.154 -10.937 1.00 74.06 105 VAL A N 1
ATOM 792 C CA . VAL A 1 105 ? 7.650 -15.081 -10.710 1.00 74.06 105 VAL A CA 1
ATOM 793 C C . VAL A 1 105 ? 6.876 -14.910 -12.012 1.00 74.06 105 VAL A C 1
ATOM 795 O O . VAL A 1 105 ? 7.467 -14.634 -13.059 1.00 74.06 105 VAL A O 1
ATOM 798 N N . ALA A 1 106 ? 5.564 -15.141 -11.970 1.00 70.94 106 ALA A N 1
ATOM 799 C CA . ALA A 1 106 ? 4.726 -15.162 -13.169 1.00 70.94 106 ALA A CA 1
ATOM 800 C C . ALA A 1 106 ? 4.661 -13.794 -13.871 1.00 70.94 106 ALA A C 1
ATOM 802 O O . ALA A 1 106 ? 4.678 -13.740 -15.100 1.00 70.94 106 ALA A O 1
ATOM 803 N N . ASP A 1 107 ? 4.632 -12.716 -13.087 1.00 78.31 107 ASP A N 1
ATOM 804 C CA . ASP A 1 107 ? 4.653 -11.337 -13.562 1.00 78.31 107 ASP A CA 1
ATOM 805 C C . ASP A 1 107 ? 5.707 -10.544 -12.785 1.00 78.31 107 ASP A C 1
ATOM 807 O O . ASP A 1 107 ? 5.538 -10.238 -11.604 1.00 78.31 107 ASP A O 1
ATOM 811 N N . GLY A 1 108 ? 6.815 -10.223 -13.454 1.00 78.25 108 GLY A N 1
ATOM 812 C CA . GLY A 1 108 ? 7.929 -9.507 -12.840 1.00 78.25 108 GLY A CA 1
ATOM 813 C C . GLY A 1 108 ? 7.571 -8.132 -12.274 1.00 78.25 108 GLY A C 1
ATOM 814 O O . GLY A 1 108 ? 8.201 -7.702 -11.305 1.00 78.25 108 GLY A O 1
ATOM 815 N N . ASN A 1 109 ? 6.554 -7.481 -12.848 1.00 84.19 109 ASN A N 1
ATOM 816 C CA . ASN A 1 109 ? 6.094 -6.148 -12.462 1.00 84.19 109 ASN A CA 1
ATOM 817 C C . ASN A 1 109 ? 4.998 -6.193 -11.390 1.00 84.19 109 ASN A C 1
ATOM 819 O O . ASN A 1 109 ? 4.719 -5.189 -10.735 1.00 84.19 109 ASN A O 1
ATOM 823 N N . HIS A 1 110 ? 4.398 -7.362 -11.180 1.00 86.44 110 HIS A N 1
ATOM 824 C CA . HIS A 1 110 ? 3.346 -7.582 -10.196 1.00 86.44 110 HIS A CA 1
ATOM 825 C C . HIS A 1 110 ? 3.655 -8.807 -9.325 1.00 86.44 110 HIS A C 1
ATOM 827 O O . HIS A 1 110 ? 2.882 -9.769 -9.334 1.00 86.44 110 HIS A O 1
ATOM 833 N N . PRO A 1 111 ? 4.770 -8.804 -8.563 1.00 88.44 111 PRO A N 1
ATOM 834 C CA . PRO A 1 111 ? 5.079 -9.917 -7.681 1.00 88.44 111 PRO A CA 1
ATOM 835 C C . PRO A 1 111 ? 4.008 -10.041 -6.593 1.00 88.44 111 PRO A C 1
ATOM 837 O O . PRO A 1 111 ? 3.573 -9.054 -5.991 1.00 88.44 111 PRO A O 1
ATOM 840 N N . ASP A 1 112 ? 3.607 -11.269 -6.297 1.00 90.62 112 ASP A N 1
ATOM 841 C CA . ASP A 1 112 ? 2.723 -11.554 -5.180 1.00 90.62 112 ASP A CA 1
ATOM 842 C C . ASP A 1 112 ? 3.514 -11.711 -3.876 1.00 90.62 112 ASP A C 1
ATOM 844 O O . ASP A 1 112 ? 4.708 -12.016 -3.846 1.00 90.62 112 ASP A O 1
ATOM 848 N N . VAL A 1 113 ? 2.829 -11.579 -2.738 1.00 91.75 113 VAL A N 1
ATOM 849 C CA . VAL A 1 113 ? 3.438 -11.843 -1.420 1.00 91.75 113 VAL A CA 1
ATOM 850 C C . VAL A 1 113 ? 4.032 -13.256 -1.347 1.00 91.75 113 VAL A C 1
ATOM 852 O O . VAL A 1 113 ? 5.069 -13.457 -0.718 1.00 91.75 113 VAL A O 1
ATOM 855 N N . SER A 1 114 ? 3.414 -14.238 -2.012 1.00 89.81 114 SER A N 1
ATOM 856 C CA . SER A 1 114 ? 3.956 -15.598 -2.113 1.00 89.81 114 SER A CA 1
ATOM 857 C C . SER A 1 114 ? 5.296 -15.649 -2.845 1.00 89.81 114 SER A C 1
ATOM 859 O O . SER A 1 114 ? 6.158 -16.427 -2.437 1.00 89.81 114 SER A O 1
ATOM 861 N N . ASP A 1 115 ? 5.506 -14.795 -3.852 1.00 86.81 115 ASP A N 1
ATOM 862 C CA . ASP A 1 115 ? 6.794 -14.673 -4.537 1.00 86.81 115 ASP A CA 1
ATOM 863 C C . ASP A 1 115 ? 7.857 -14.136 -3.592 1.00 86.81 115 ASP A C 1
ATOM 865 O O . ASP A 1 115 ? 8.932 -14.720 -3.465 1.00 86.81 115 ASP A O 1
ATOM 869 N N . LEU A 1 116 ? 7.537 -13.083 -2.840 1.00 89.31 116 LEU A N 1
ATOM 870 C CA . LEU A 1 116 ? 8.464 -12.527 -1.858 1.00 89.31 116 LEU A CA 1
ATOM 871 C C . LEU A 1 116 ? 8.839 -13.542 -0.766 1.00 89.31 116 LEU A C 1
ATOM 873 O O . LEU A 1 116 ? 9.996 -13.598 -0.344 1.00 89.31 116 LEU A O 1
ATOM 877 N N . VAL A 1 117 ? 7.894 -14.381 -0.333 1.00 88.38 117 VAL A N 1
ATOM 878 C CA . VAL A 1 117 ? 8.158 -15.478 0.611 1.00 88.38 117 VAL A CA 1
ATOM 879 C C . VAL A 1 117 ? 9.059 -16.546 -0.016 1.00 88.38 117 VAL A C 1
ATOM 881 O O . VAL A 1 117 ? 10.050 -16.958 0.592 1.00 88.38 117 VAL A O 1
ATOM 884 N N . ALA A 1 118 ? 8.770 -16.979 -1.244 1.00 86.19 118 ALA A N 1
ATOM 885 C CA . ALA A 1 118 ? 9.569 -17.983 -1.942 1.00 86.19 118 ALA A CA 1
ATOM 886 C C . ALA A 1 118 ? 11.008 -17.510 -2.218 1.00 86.19 118 ALA A C 1
ATOM 888 O O . ALA A 1 118 ? 11.961 -18.287 -2.097 1.00 86.19 118 ALA A O 1
ATOM 889 N N . LEU A 1 119 ? 11.171 -16.216 -2.501 1.00 83.06 119 LEU A N 1
ATOM 890 C CA . LEU A 1 119 ? 12.455 -15.536 -2.682 1.00 83.06 119 LEU A CA 1
ATOM 891 C C . LEU A 1 119 ? 13.168 -15.211 -1.357 1.00 83.06 119 LEU A C 1
ATOM 893 O O . LEU A 1 119 ? 14.277 -14.670 -1.380 1.00 83.06 119 LEU A O 1
ATOM 897 N N . ARG A 1 120 ? 12.570 -15.566 -0.208 1.00 86.69 120 ARG A N 1
ATOM 898 C CA . ARG A 1 120 ? 13.080 -15.304 1.151 1.00 86.69 120 ARG A CA 1
ATOM 899 C C . ARG A 1 120 ? 13.288 -13.816 1.453 1.00 86.69 120 ARG A C 1
ATOM 901 O O . ARG A 1 120 ? 14.168 -13.462 2.234 1.00 86.69 120 ARG A O 1
ATOM 908 N N . LEU A 1 121 ? 12.497 -12.956 0.817 1.00 85.88 121 LEU A N 1
ATOM 909 C CA . LEU A 1 121 ? 12.408 -11.528 1.126 1.00 85.88 121 LEU A CA 1
ATOM 910 C C . LEU A 1 121 ? 11.391 -11.262 2.243 1.00 85.88 121 LEU A C 1
ATOM 912 O O . LEU A 1 121 ? 11.509 -10.272 2.955 1.00 85.88 121 LEU A O 1
ATOM 916 N N . LEU A 1 122 ? 10.441 -12.181 2.434 1.00 90.50 122 LEU A N 1
ATOM 917 C CA . LEU A 1 122 ? 9.544 -12.229 3.587 1.00 90.50 122 LEU A CA 1
ATOM 918 C C . LEU A 1 122 ? 9.713 -13.543 4.372 1.00 90.50 122 LEU A C 1
ATOM 920 O O . LEU A 1 122 ? 10.115 -14.560 3.795 1.00 90.50 122 LEU A O 1
ATOM 924 N N . PRO A 1 123 ? 9.393 -13.557 5.682 1.00 89.38 123 PRO A N 1
ATOM 925 C CA . PRO A 1 123 ? 9.365 -14.778 6.486 1.00 89.38 123 PRO A CA 1
ATOM 926 C C . PRO A 1 123 ? 8.425 -15.846 5.911 1.00 89.38 123 PRO A C 1
ATOM 928 O O . PRO A 1 123 ? 7.359 -15.531 5.388 1.00 89.38 123 PRO A O 1
ATOM 931 N N . ALA A 1 124 ? 8.770 -17.126 6.086 1.00 87.38 124 ALA A N 1
ATOM 932 C CA . ALA A 1 124 ? 7.996 -18.256 5.550 1.00 87.38 124 ALA A CA 1
ATOM 933 C C . ALA A 1 124 ? 6.539 -18.323 6.047 1.00 87.38 124 ALA A C 1
ATOM 935 O O . ALA A 1 124 ? 5.681 -18.892 5.381 1.00 87.38 124 ALA A O 1
ATOM 936 N N . ASN A 1 125 ? 6.264 -17.753 7.220 1.00 89.12 125 ASN A N 1
ATOM 937 C CA . ASN A 1 125 ? 4.944 -17.696 7.844 1.00 89.12 125 ASN A CA 1
ATOM 938 C C . ASN A 1 125 ? 4.227 -16.352 7.634 1.00 89.12 125 ASN A C 1
ATOM 940 O O . ASN A 1 125 ? 3.199 -16.113 8.269 1.00 89.12 125 ASN A O 1
ATOM 944 N N . PHE A 1 126 ? 4.761 -15.459 6.795 1.00 91.69 126 PHE A N 1
ATOM 945 C CA . PHE A 1 126 ? 4.124 -14.176 6.532 1.00 91.69 126 PHE A CA 1
ATOM 946 C C . PHE A 1 126 ? 2.795 -14.374 5.789 1.00 91.69 126 PHE A C 1
ATOM 948 O O . PHE A 1 126 ? 2.725 -15.061 4.770 1.00 91.69 126 PHE A O 1
ATOM 955 N N . SER A 1 127 ? 1.729 -13.755 6.298 1.00 88.62 127 SER A N 1
ATOM 956 C CA . SER A 1 127 ? 0.410 -13.793 5.667 1.00 88.62 127 SER A CA 1
ATOM 957 C C . SER A 1 127 ? 0.241 -12.613 4.719 1.00 88.62 127 SER A C 1
ATOM 959 O O . SER A 1 127 ? 0.397 -11.465 5.118 1.00 88.62 127 SER A O 1
ATOM 961 N N . GLY A 1 128 ? -0.171 -12.880 3.480 1.00 84.88 128 GLY A N 1
ATOM 962 C CA . GLY A 1 128 ? -0.532 -11.826 2.527 1.00 84.88 128 GLY A CA 1
ATOM 963 C C . GLY A 1 128 ? -1.866 -11.129 2.819 1.00 84.88 128 GLY A C 1
ATOM 964 O O . GLY A 1 128 ? -2.251 -10.245 2.057 1.00 84.88 128 GLY A O 1
ATOM 965 N N . ALA A 1 129 ? -2.592 -11.526 3.868 1.00 88.12 129 ALA A N 1
ATOM 966 C CA . ALA A 1 129 ? -3.854 -10.902 4.253 1.00 88.12 129 ALA A CA 1
ATOM 967 C C . ALA A 1 129 ? -3.615 -9.597 5.025 1.00 88.12 129 ALA A C 1
ATOM 969 O O . ALA A 1 129 ? -2.886 -9.576 6.016 1.00 88.12 129 ALA A O 1
ATOM 970 N N . ALA A 1 130 ? -4.280 -8.524 4.605 1.00 86.69 130 ALA A N 1
ATOM 971 C CA . ALA A 1 130 ? -4.190 -7.233 5.270 1.00 86.69 130 ALA A CA 1
ATOM 972 C C . ALA A 1 130 ? -5.201 -7.119 6.420 1.00 86.69 130 ALA A C 1
ATOM 974 O O . ALA A 1 130 ? -6.350 -7.567 6.337 1.00 86.69 130 ALA A O 1
ATOM 975 N N . ILE A 1 131 ? -4.788 -6.456 7.500 1.00 80.56 131 ILE A N 1
ATOM 976 C CA . ILE A 1 131 ? -5.671 -6.171 8.636 1.00 80.56 131 ILE A CA 1
ATOM 977 C C . ILE A 1 131 ? -6.803 -5.237 8.185 1.00 80.56 131 ILE A C 1
ATOM 979 O O . ILE A 1 131 ? -6.588 -4.248 7.480 1.00 80.56 131 ILE A O 1
ATOM 983 N N . GLY A 1 132 ? -8.038 -5.562 8.575 1.00 75.25 132 GLY A N 1
ATOM 984 C CA . GLY A 1 132 ? -9.237 -4.870 8.085 1.00 75.25 132 GLY A CA 1
ATOM 985 C C . GLY A 1 132 ? -9.690 -5.315 6.687 1.00 75.25 132 GLY A C 1
ATOM 986 O O . GLY A 1 132 ? -10.530 -4.646 6.088 1.00 75.25 132 GLY A O 1
ATOM 987 N N . GLY A 1 133 ? -9.151 -6.429 6.179 1.00 82.81 133 GLY A N 1
ATOM 988 C CA . GLY A 1 133 ? -9.559 -7.067 4.928 1.00 82.81 133 GLY A CA 1
ATOM 989 C C . GLY A 1 133 ? -8.697 -6.681 3.725 1.00 82.81 133 GLY A C 1
ATOM 990 O O . GLY A 1 133 ? -8.007 -5.660 3.732 1.00 82.81 133 GLY A O 1
ATOM 991 N N . GLY A 1 134 ? -8.785 -7.511 2.683 1.00 89.19 134 GLY A N 1
ATOM 992 C CA . GLY A 1 134 ? -7.965 -7.418 1.475 1.00 89.19 134 GLY A CA 1
ATOM 993 C C . GLY A 1 134 ? -6.649 -8.182 1.572 1.00 89.19 134 GLY A C 1
ATOM 994 O O . GLY A 1 134 ? -6.373 -8.890 2.547 1.00 89.19 134 GLY A O 1
ATOM 995 N N . ARG A 1 135 ? -5.835 -8.032 0.535 1.00 93.50 135 ARG A N 1
ATOM 996 C CA . ARG A 1 135 ? -4.498 -8.601 0.400 1.00 93.50 135 ARG A CA 1
ATOM 997 C C . ARG A 1 135 ? -3.508 -7.509 0.034 1.00 93.50 135 ARG A C 1
ATOM 999 O O . ARG A 1 135 ? -3.857 -6.546 -0.650 1.00 93.50 135 ARG A O 1
ATOM 1006 N N . TYR A 1 136 ? -2.273 -7.685 0.482 1.00 94.75 136 TYR A N 1
ATOM 1007 C CA . TYR A 1 136 ? -1.167 -6.872 -0.002 1.00 94.75 136 TYR A CA 1
ATOM 1008 C C . TYR A 1 136 ? -0.854 -7.250 -1.447 1.00 94.75 136 TYR A C 1
ATOM 1010 O O . TYR A 1 136 ? -0.777 -8.432 -1.792 1.00 94.75 136 TYR A O 1
ATOM 1018 N N . ARG A 1 137 ? -0.688 -6.231 -2.279 1.00 95.19 137 ARG A N 1
ATOM 1019 C CA . ARG A 1 137 ? -0.344 -6.330 -3.691 1.00 95.19 137 ARG A CA 1
ATOM 1020 C C . ARG A 1 137 ? 0.794 -5.372 -3.990 1.00 95.19 137 ARG A C 1
ATOM 1022 O O . ARG A 1 137 ? 0.953 -4.360 -3.308 1.00 95.19 137 ARG A O 1
ATOM 1029 N N . ILE A 1 138 ? 1.566 -5.705 -5.012 1.00 94.44 138 ILE A N 1
ATOM 1030 C CA . ILE A 1 138 ? 2.720 -4.928 -5.444 1.00 94.44 138 ILE A CA 1
ATOM 1031 C C . ILE A 1 138 ? 2.517 -4.613 -6.920 1.00 94.44 138 ILE A C 1
ATOM 1033 O O . ILE A 1 138 ? 2.082 -5.463 -7.699 1.00 94.44 138 ILE A O 1
ATOM 1037 N N . ALA A 1 139 ? 2.772 -3.367 -7.287 1.00 92.88 139 ALA A N 1
ATOM 1038 C CA . ALA A 1 139 ? 2.805 -2.930 -8.670 1.00 92.88 139 ALA A CA 1
ATOM 1039 C C . ALA A 1 139 ? 4.096 -2.155 -8.897 1.00 92.88 139 ALA A C 1
ATOM 1041 O O . ALA A 1 139 ? 4.462 -1.315 -8.074 1.00 92.88 139 ALA A O 1
ATOM 1042 N N . LEU A 1 140 ? 4.767 -2.466 -9.996 1.00 90.00 140 LEU A N 1
ATOM 1043 C CA . LEU A 1 140 ? 6.003 -1.849 -10.443 1.00 90.00 140 LEU A CA 1
ATOM 1044 C C . LEU A 1 140 ? 5.797 -1.329 -11.861 1.00 90.00 140 LEU A C 1
ATOM 1046 O O . LEU A 1 140 ? 5.169 -1.982 -12.693 1.00 90.00 140 LEU A O 1
ATOM 1050 N N . GLU A 1 141 ? 6.375 -0.175 -12.139 1.00 87.38 141 GLU A N 1
ATOM 1051 C CA . GLU A 1 141 ? 6.393 0.449 -13.446 1.00 87.38 141 GLU A CA 1
ATOM 1052 C C . GLU A 1 141 ? 7.828 0.841 -13.791 1.00 87.38 141 GLU A C 1
ATOM 1054 O O . GLU A 1 141 ? 8.512 1.547 -13.047 1.00 87.38 141 GLU A O 1
ATOM 1059 N N . VAL A 1 142 ? 8.293 0.351 -14.938 1.00 85.06 142 VAL A N 1
ATOM 1060 C CA . VAL A 1 142 ? 9.614 0.669 -15.478 1.00 85.06 142 VAL A CA 1
ATOM 1061 C C . VAL A 1 142 ? 9.488 1.897 -16.371 1.00 85.06 142 VAL A C 1
ATOM 1063 O O . VAL A 1 142 ? 8.744 1.875 -17.354 1.00 85.06 142 VAL A O 1
ATOM 1066 N N . THR A 1 143 ? 10.250 2.946 -16.063 1.00 82.62 143 THR A N 1
ATOM 1067 C CA . THR A 1 143 ? 10.268 4.193 -16.828 1.00 82.62 143 THR A CA 1
ATOM 1068 C C . THR A 1 143 ? 11.674 4.486 -17.380 1.00 82.62 143 THR A C 1
ATOM 1070 O O . THR A 1 143 ? 12.640 4.508 -16.616 1.00 82.62 143 THR A O 1
ATOM 1073 N N . PRO A 1 144 ? 11.816 4.761 -18.693 1.00 79.94 144 PRO A N 1
ATOM 1074 C CA . PRO A 1 144 ? 10.800 4.591 -19.735 1.00 79.94 144 PRO A CA 1
ATOM 1075 C C . PRO A 1 144 ? 10.508 3.101 -20.028 1.00 79.94 144 PRO A C 1
ATOM 1077 O O . PRO A 1 144 ? 11.374 2.251 -19.813 1.00 79.94 144 PRO A O 1
ATOM 1080 N N . PRO A 1 145 ? 9.323 2.753 -20.563 1.00 75.94 145 PRO A N 1
ATOM 1081 C CA . PRO A 1 145 ? 8.997 1.368 -20.896 1.00 75.94 145 PRO A CA 1
ATOM 1082 C C . PRO A 1 145 ? 10.028 0.740 -21.845 1.00 75.94 145 PRO A C 1
ATOM 1084 O O . PRO A 1 145 ? 10.370 1.317 -22.878 1.00 75.94 145 PRO A O 1
ATOM 1087 N N . GLY A 1 146 ? 10.522 -0.452 -21.503 1.00 69.56 146 GLY A N 1
ATOM 1088 C CA . GLY A 1 146 ? 11.535 -1.162 -22.297 1.00 69.56 146 GLY A CA 1
ATOM 1089 C C . GLY A 1 146 ? 12.935 -0.543 -22.241 1.00 69.56 146 GLY A C 1
ATOM 1090 O O . GLY A 1 146 ? 13.777 -0.862 -23.088 1.00 69.56 146 GLY A O 1
ATOM 1091 N N . CYS A 1 147 ? 13.192 0.343 -21.275 1.00 75.00 147 CYS A N 1
ATOM 1092 C CA . CYS A 1 147 ? 14.517 0.899 -21.064 1.00 75.00 147 CYS A CA 1
ATOM 1093 C C . CYS A 1 147 ? 15.535 -0.202 -20.755 1.00 75.00 147 CYS A C 1
ATOM 1095 O O . CYS A 1 147 ? 15.230 -1.261 -20.209 1.00 75.00 147 CYS A O 1
ATOM 1097 N N . ARG A 1 148 ? 16.777 0.079 -21.139 1.00 70.31 148 ARG A N 1
ATOM 1098 C CA . ARG A 1 148 ? 17.929 -0.790 -20.898 1.00 70.31 148 ARG A CA 1
ATOM 1099 C C . ARG A 1 148 ? 18.977 -0.054 -20.068 1.00 70.31 148 ARG A C 1
ATOM 1101 O O . ARG A 1 148 ? 19.500 -0.604 -19.116 1.00 70.31 148 ARG A O 1
ATOM 1108 N N . GLN A 1 149 ? 19.260 1.201 -20.391 1.00 72.19 149 GLN A N 1
ATOM 1109 C CA . GLN A 1 149 ? 20.168 2.056 -19.625 1.00 72.19 149 GLN A CA 1
ATOM 1110 C C . GLN A 1 149 ? 19.375 3.204 -19.001 1.00 72.19 149 GLN A C 1
ATOM 1112 O O . GLN A 1 149 ? 18.365 3.617 -19.569 1.00 72.19 149 GLN A O 1
ATOM 1117 N N . ASP A 1 150 ? 19.835 3.678 -17.840 1.00 79.75 150 ASP A N 1
ATOM 1118 C CA . ASP A 1 150 ? 19.247 4.801 -17.093 1.00 79.75 150 ASP A CA 1
ATOM 1119 C C . ASP A 1 150 ? 17.750 4.618 -16.790 1.00 79.75 150 ASP A C 1
ATOM 1121 O O . ASP A 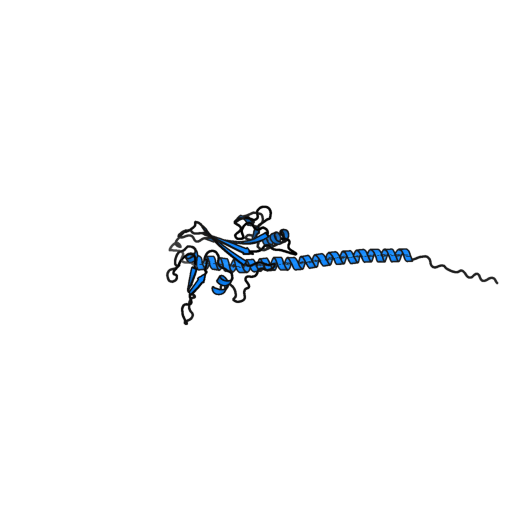1 150 ? 16.929 5.523 -16.933 1.00 79.75 150 ASP A O 1
ATOM 1125 N N . CYS A 1 151 ? 17.404 3.400 -16.376 1.00 82.44 151 CYS A N 1
ATOM 1126 C CA . CYS A 1 151 ? 16.057 3.006 -15.995 1.00 82.44 151 CYS A CA 1
ATOM 1127 C C . CYS A 1 151 ? 15.704 3.465 -14.575 1.00 82.44 151 CYS A C 1
ATOM 1129 O O . CYS A 1 151 ? 16.504 3.312 -13.643 1.00 82.44 151 CYS A O 1
ATOM 1131 N N . SER A 1 152 ? 14.464 3.913 -14.384 1.00 86.81 152 SER A N 1
ATOM 1132 C CA . SER A 1 152 ? 13.821 3.948 -13.071 1.00 86.81 152 SER A CA 1
ATOM 1133 C C . SER A 1 152 ? 12.751 2.864 -12.963 1.00 86.81 152 SER A C 1
ATOM 1135 O O . SER A 1 152 ? 12.052 2.546 -13.922 1.00 86.81 152 SER A O 1
ATOM 1137 N N . ILE A 1 153 ? 12.632 2.290 -11.771 1.00 86.06 153 ILE A N 1
ATOM 1138 C CA . ILE A 1 153 ? 11.490 1.484 -11.356 1.00 86.06 153 ILE A CA 1
ATOM 1139 C C . ILE A 1 153 ? 10.766 2.295 -10.294 1.00 86.06 153 ILE A C 1
ATOM 1141 O O . ILE A 1 153 ? 11.313 2.535 -9.219 1.00 86.06 153 ILE A O 1
ATOM 1145 N N . GLU A 1 154 ? 9.545 2.712 -10.587 1.00 89.25 154 GLU A N 1
ATOM 1146 C CA . GLU A 1 154 ? 8.629 3.244 -9.584 1.00 89.25 154 GLU A CA 1
ATOM 1147 C C . GLU A 1 154 ? 7.647 2.149 -9.192 1.00 89.25 154 GLU A C 1
ATOM 1149 O O . GLU A 1 154 ? 7.274 1.307 -10.003 1.00 89.25 154 GLU A O 1
ATOM 1154 N N . GLY A 1 155 ? 7.251 2.110 -7.930 1.00 89.88 155 GLY A N 1
ATOM 1155 C CA . GLY A 1 155 ? 6.389 1.059 -7.430 1.00 89.88 155 GLY A CA 1
ATOM 1156 C C . GLY A 1 155 ? 5.482 1.521 -6.311 1.00 89.88 155 GLY A C 1
ATOM 1157 O O . GLY A 1 155 ? 5.683 2.562 -5.685 1.00 89.88 155 GLY A O 1
ATOM 1158 N N . ALA A 1 156 ? 4.462 0.716 -6.052 1.00 94.06 156 ALA A N 1
ATOM 1159 C CA . ALA A 1 156 ? 3.594 0.879 -4.906 1.00 94.06 156 ALA A CA 1
ATOM 1160 C C . ALA A 1 156 ? 3.241 -0.481 -4.311 1.00 94.06 156 ALA A C 1
ATOM 1162 O O . ALA A 1 156 ? 2.856 -1.415 -5.022 1.00 94.06 156 ALA A O 1
ATOM 1163 N N . VAL A 1 157 ? 3.320 -0.573 -2.986 1.00 95.44 157 VAL A N 1
ATOM 1164 C CA . VAL A 1 157 ? 2.650 -1.633 -2.233 1.00 95.44 157 VAL A CA 1
ATOM 1165 C C . VAL A 1 157 ? 1.297 -1.099 -1.810 1.00 95.44 157 VAL A C 1
ATOM 1167 O O . VAL A 1 157 ? 1.208 -0.009 -1.254 1.00 95.44 157 VAL A O 1
ATOM 1170 N N . TYR A 1 158 ? 0.231 -1.846 -2.063 1.00 95.06 158 TYR A N 1
ATOM 1171 C CA . TYR A 1 158 ? -1.127 -1.415 -1.749 1.00 95.06 158 TYR A CA 1
ATOM 1172 C C . TYR A 1 158 ? -1.966 -2.554 -1.183 1.00 95.06 158 TYR A C 1
ATOM 1174 O O . TYR A 1 158 ? -1.640 -3.732 -1.327 1.00 95.06 158 TYR A O 1
ATOM 1182 N N . VAL A 1 159 ? -3.066 -2.199 -0.520 1.00 94.56 159 VAL A N 1
ATOM 1183 C CA . VAL A 1 159 ? -4.090 -3.168 -0.116 1.00 94.56 159 VAL A CA 1
ATOM 1184 C C . VAL A 1 159 ? -5.235 -3.131 -1.119 1.00 94.56 159 VAL A C 1
ATOM 1186 O O . VAL A 1 159 ? -5.860 -2.089 -1.288 1.00 94.56 159 VAL A O 1
ATOM 1189 N N . ASP A 1 160 ? -5.547 -4.267 -1.740 1.00 93.25 160 ASP A N 1
ATOM 1190 C CA . ASP A 1 160 ? -6.532 -4.388 -2.832 1.00 93.25 160 ASP A CA 1
ATOM 1191 C C . ASP A 1 160 ? -8.005 -4.165 -2.431 1.00 93.25 160 ASP A C 1
ATOM 1193 O O . ASP A 1 160 ? -8.902 -4.169 -3.275 1.00 93.25 160 ASP A O 1
ATOM 1197 N N . GLN A 1 161 ? -8.274 -3.960 -1.141 1.00 92.38 161 GLN A N 1
ATOM 1198 C CA . GLN A 1 161 ? -9.593 -3.639 -0.612 1.00 92.38 161 GLN A CA 1
ATOM 1199 C C . GLN A 1 161 ? -9.527 -2.422 0.310 1.00 92.38 161 GLN A C 1
ATOM 1201 O O . GLN A 1 161 ? -8.604 -2.297 1.128 1.00 92.38 161 GLN A O 1
ATOM 1206 N N . PRO A 1 162 ? -10.546 -1.547 0.262 1.00 91.06 162 PRO A N 1
ATOM 1207 C CA . PRO A 1 162 ? -10.595 -0.395 1.138 1.00 91.06 162 PRO A CA 1
ATOM 1208 C C . PRO A 1 162 ? -10.821 -0.806 2.589 1.00 91.06 162 PRO A C 1
ATOM 1210 O O . PRO A 1 162 ? -11.452 -1.824 2.886 1.00 91.06 162 PRO A O 1
ATOM 1213 N N . PHE A 1 163 ? -10.345 0.029 3.509 1.00 84.88 163 PHE A N 1
ATOM 1214 C CA . PHE A 1 163 ? -10.581 -0.178 4.933 1.00 84.88 163 PHE A CA 1
ATOM 1215 C C . PHE A 1 163 ? -12.065 0.051 5.256 1.00 84.88 163 PHE A C 1
ATOM 1217 O O . PHE A 1 163 ? -12.556 1.187 5.232 1.00 84.88 163 PHE A O 1
ATOM 1224 N N . ARG A 1 164 ? -12.791 -1.035 5.547 1.00 86.94 164 ARG A N 1
ATOM 1225 C CA . ARG A 1 164 ? -14.225 -1.004 5.859 1.00 86.94 164 ARG A CA 1
ATOM 1226 C C . ARG A 1 164 ? -14.482 -1.363 7.314 1.00 86.94 164 ARG A C 1
ATOM 1228 O O . ARG A 1 164 ? -13.912 -2.306 7.846 1.00 86.94 164 ARG A O 1
ATOM 1235 N N . VAL A 1 165 ? -15.419 -0.646 7.925 1.00 81.94 165 VAL A N 1
ATOM 1236 C CA . VAL A 1 165 ? -15.986 -0.984 9.236 1.00 81.94 165 VAL A CA 1
ATOM 1237 C C . VAL A 1 165 ? -17.495 -0.903 9.111 1.00 81.94 165 VAL A C 1
ATOM 1239 O O . VAL A 1 165 ? -18.022 0.105 8.639 1.00 81.94 165 VAL A O 1
ATOM 1242 N N . ASN A 1 166 ? -18.181 -1.990 9.471 1.00 83.00 166 ASN A N 1
ATOM 1243 C CA . ASN A 1 166 ? -19.632 -2.141 9.317 1.00 83.00 166 ASN A CA 1
ATOM 1244 C C . ASN A 1 166 ? -20.116 -1.812 7.888 1.00 83.00 166 ASN A C 1
ATOM 1246 O O . ASN A 1 166 ? -21.085 -1.082 7.695 1.00 83.00 166 ASN A O 1
ATOM 1250 N N . GLY A 1 167 ? -19.379 -2.285 6.875 1.00 83.31 167 GLY A N 1
ATOM 1251 C CA . GLY A 1 167 ? -19.696 -2.085 5.454 1.00 83.31 167 GLY A CA 1
ATOM 1252 C C . GLY A 1 167 ? -19.368 -0.699 4.884 1.00 83.31 167 GLY A C 1
ATOM 1253 O O . GLY A 1 167 ? -19.393 -0.531 3.668 1.00 83.31 167 GLY A O 1
ATOM 1254 N N . LYS A 1 168 ? -19.003 0.284 5.718 1.00 87.62 168 LYS A N 1
ATOM 1255 C CA . LYS A 1 168 ? -18.673 1.649 5.277 1.00 87.62 168 LYS A CA 1
ATOM 1256 C C . LYS A 1 168 ? -17.168 1.852 5.158 1.00 87.62 168 LYS A C 1
ATOM 1258 O O . LYS A 1 168 ? -16.423 1.457 6.058 1.00 87.62 168 LYS A O 1
ATOM 1263 N N . ILE A 1 169 ? -16.737 2.505 4.077 1.00 88.69 169 ILE A N 1
ATOM 1264 C CA . ILE A 1 169 ? -15.340 2.916 3.888 1.00 88.69 169 ILE A CA 1
ATOM 1265 C C . ILE A 1 169 ? -15.002 3.992 4.920 1.00 88.69 169 ILE A C 1
ATOM 1267 O O . ILE A 1 169 ? -15.744 4.955 5.102 1.00 88.69 169 ILE A O 1
ATOM 1271 N N . GLN A 1 170 ? -13.881 3.822 5.613 1.00 87.75 170 GLN A N 1
ATOM 1272 C CA . GLN A 1 170 ? -13.4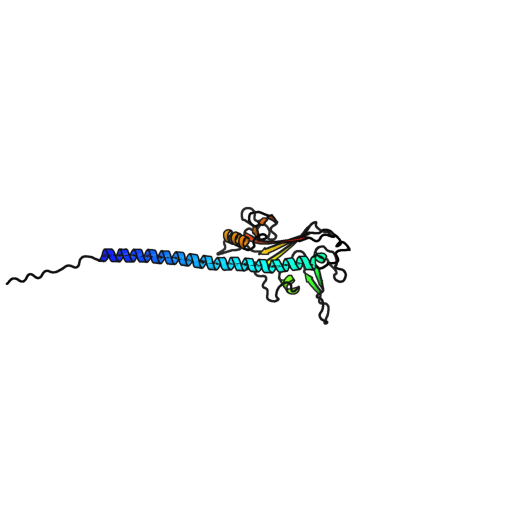72 4.717 6.691 1.00 87.75 170 GLN A CA 1
ATOM 1273 C C . GLN A 1 170 ? -12.397 5.697 6.216 1.00 87.75 170 GLN A C 1
ATOM 1275 O O . GLN A 1 170 ? -11.235 5.594 6.610 1.00 87.75 170 GLN A O 1
ATOM 1280 N N . HIS A 1 171 ? -12.779 6.683 5.403 1.00 86.12 171 HIS A N 1
ATOM 1281 C CA . HIS A 1 171 ? -11.837 7.680 4.872 1.00 86.12 171 HIS A CA 1
ATOM 1282 C C . HIS A 1 171 ? -10.981 8.386 5.938 1.00 86.12 171 HIS A C 1
ATOM 1284 O O . HIS A 1 171 ? -9.771 8.485 5.725 1.00 86.12 171 HIS A O 1
ATOM 1290 N N . PRO A 1 172 ? -11.519 8.803 7.106 1.00 86.25 172 PRO A N 1
ATOM 1291 C CA . PRO A 1 172 ? -10.692 9.415 8.149 1.00 86.25 172 PRO A CA 1
ATOM 1292 C C . PRO A 1 172 ? -9.595 8.477 8.667 1.00 86.25 172 PRO A C 1
ATOM 1294 O O . PRO A 1 172 ? -8.474 8.909 8.928 1.00 86.25 172 PRO A O 1
ATOM 1297 N N . ARG A 1 173 ? -9.890 7.175 8.767 1.00 86.12 173 ARG A N 1
ATOM 1298 C CA . ARG A 1 173 ? -8.936 6.161 9.239 1.00 86.12 173 ARG A CA 1
ATOM 1299 C C . ARG A 1 173 ? -7.889 5.845 8.185 1.00 86.12 173 ARG A C 1
ATOM 1301 O O . ARG A 1 173 ? -6.721 5.714 8.524 1.00 86.12 173 ARG A O 1
ATOM 1308 N N . THR A 1 174 ? -8.283 5.798 6.915 1.00 86.38 174 THR A N 1
ATOM 1309 C CA . THR A 1 174 ? -7.334 5.701 5.804 1.00 86.38 174 THR A CA 1
ATOM 1310 C C . THR A 1 174 ? -6.394 6.913 5.792 1.00 86.38 174 THR A C 1
ATOM 1312 O O . THR A 1 174 ? -5.185 6.742 5.693 1.00 86.38 174 THR A O 1
ATOM 1315 N N . GLY A 1 175 ? -6.912 8.129 5.998 1.00 86.69 175 GLY A N 1
ATOM 1316 C CA . GLY A 1 175 ? -6.086 9.335 6.132 1.00 86.69 175 GLY A CA 1
ATOM 1317 C C . GLY A 1 175 ? -5.137 9.289 7.336 1.00 86.69 175 GLY A C 1
ATOM 1318 O O . GLY A 1 175 ? -3.985 9.710 7.233 1.00 86.69 175 GLY A O 1
ATOM 1319 N N . ARG A 1 176 ? -5.581 8.723 8.464 1.00 87.25 176 ARG A N 1
ATOM 1320 C CA . ARG A 1 176 ? -4.721 8.481 9.629 1.00 87.25 176 ARG A CA 1
ATOM 1321 C C . ARG A 1 176 ? -3.641 7.434 9.349 1.00 87.25 176 ARG A C 1
ATOM 1323 O O . ARG A 1 176 ? -2.509 7.626 9.771 1.00 87.25 176 ARG A O 1
ATOM 1330 N N . ALA A 1 177 ? -3.957 6.369 8.617 1.00 87.31 177 ALA A N 1
ATOM 1331 C CA . ALA A 1 177 ? -2.970 5.377 8.198 1.00 87.31 177 ALA A CA 1
ATOM 1332 C C . ALA A 1 177 ? -1.883 6.013 7.316 1.00 87.31 177 ALA A C 1
ATOM 1334 O O . ALA A 1 177 ? -0.704 5.786 7.555 1.00 87.31 177 ALA A O 1
ATOM 1335 N N . VAL A 1 178 ? -2.264 6.887 6.376 1.00 89.75 178 VAL A N 1
ATOM 1336 C CA . VAL A 1 178 ? -1.309 7.663 5.563 1.00 89.75 178 VAL A CA 1
ATOM 1337 C C . VAL A 1 178 ? -0.393 8.526 6.434 1.00 89.75 178 VAL A C 1
ATOM 1339 O O . VAL A 1 178 ? 0.803 8.585 6.181 1.00 89.75 178 VAL A O 1
ATOM 1342 N N . GLN A 1 179 ? -0.918 9.159 7.489 1.00 87.94 179 GLN A N 1
ATOM 1343 C CA . GLN A 1 179 ? -0.086 9.915 8.437 1.00 87.94 179 GLN A CA 1
ATOM 1344 C C . GLN A 1 179 ? 0.950 9.041 9.150 1.00 87.94 179 GLN A C 1
ATOM 1346 O O . GLN A 1 179 ? 2.048 9.518 9.418 1.00 87.94 179 GLN A O 1
ATOM 1351 N N . LEU A 1 180 ? 0.603 7.792 9.477 1.00 88.06 180 LEU A N 1
ATOM 1352 C CA . LEU A 1 180 ? 1.522 6.856 10.130 1.00 88.06 180 LEU A CA 1
ATOM 1353 C C . LEU A 1 180 ? 2.599 6.338 9.174 1.00 88.06 180 LEU A C 1
ATOM 1355 O O . LEU A 1 180 ? 3.742 6.212 9.587 1.00 88.06 180 LEU A O 1
ATOM 1359 N N . LEU A 1 181 ? 2.235 6.083 7.914 1.00 87.31 181 LEU A N 1
ATOM 1360 C CA . LEU A 1 181 ? 3.166 5.685 6.850 1.00 87.31 181 LEU A CA 1
ATOM 1361 C C . LEU A 1 181 ? 4.105 6.829 6.427 1.00 87.31 181 LEU A C 1
ATOM 1363 O O . LEU A 1 181 ? 5.130 6.610 5.794 1.00 87.31 181 LEU A O 1
ATOM 1367 N N . GLY A 1 182 ? 3.772 8.073 6.771 1.00 88.00 182 GLY A N 1
ATOM 1368 C CA . GLY A 1 182 ? 4.669 9.206 6.595 1.00 88.00 182 GLY A CA 1
ATOM 1369 C C . GLY A 1 182 ? 4.808 9.659 5.141 1.00 88.00 182 GLY A C 1
ATOM 1370 O O . GLY A 1 182 ? 3.815 9.890 4.450 1.00 88.00 182 GLY A O 1
ATOM 1371 N N . ALA A 1 183 ? 6.050 9.898 4.712 1.00 86.56 183 ALA A N 1
ATOM 1372 C CA . ALA A 1 183 ? 6.354 10.621 3.476 1.00 86.56 183 ALA A CA 1
ATOM 1373 C C . ALA A 1 183 ? 5.943 9.876 2.200 1.00 86.56 183 ALA A C 1
ATOM 1375 O O . ALA A 1 183 ? 5.655 10.537 1.203 1.00 86.56 183 ALA A O 1
ATOM 1376 N N . ASP A 1 184 ? 5.878 8.546 2.252 1.00 91.19 184 ASP A N 1
ATOM 1377 C CA . ASP A 1 184 ? 5.591 7.690 1.099 1.00 91.19 184 ASP A CA 1
ATOM 1378 C C . ASP A 1 184 ? 4.211 7.027 1.167 1.00 91.19 184 ASP A C 1
ATOM 1380 O O . ASP A 1 184 ? 3.759 6.406 0.202 1.00 91.19 184 ASP A O 1
ATOM 1384 N N . GLY A 1 185 ? 3.485 7.240 2.268 1.00 93.25 185 GLY A N 1
ATOM 1385 C CA . GLY A 1 185 ? 2.096 6.831 2.411 1.00 93.25 185 GLY A CA 1
ATOM 1386 C C . GLY A 1 185 ? 1.169 7.585 1.458 1.00 93.25 185 GLY A C 1
ATOM 1387 O O . GLY A 1 185 ? 1.228 8.814 1.337 1.00 93.25 185 GLY A O 1
ATOM 1388 N N . ALA A 1 186 ? 0.252 6.854 0.829 1.00 94.62 186 ALA A N 1
ATOM 1389 C CA . ALA A 1 186 ? -0.760 7.386 -0.070 1.00 94.62 186 ALA A CA 1
ATOM 1390 C C . ALA A 1 186 ? -2.114 6.695 0.113 1.00 94.62 186 ALA A C 1
ATOM 1392 O O . ALA A 1 186 ? -2.207 5.554 0.569 1.00 94.62 186 ALA A O 1
ATOM 1393 N N . ALA A 1 187 ? -3.187 7.387 -0.265 1.00 94.81 187 ALA A N 1
ATOM 1394 C CA . ALA A 1 187 ? -4.513 6.790 -0.310 1.00 94.81 187 ALA A CA 1
ATOM 1395 C C . ALA A 1 187 ? -5.403 7.373 -1.402 1.00 94.81 187 ALA A C 1
ATOM 1397 O O . ALA A 1 187 ? -5.279 8.548 -1.753 1.00 94.81 187 ALA A O 1
ATOM 1398 N N . SER A 1 188 ? -6.340 6.563 -1.893 1.00 94.69 188 SER A N 1
ATOM 1399 C CA . SER A 1 188 ? -7.353 7.006 -2.848 1.00 94.69 188 SER A CA 1
ATOM 1400 C C . SER A 1 188 ? -8.539 7.602 -2.105 1.00 94.69 188 SER A C 1
ATOM 1402 O O . SER A 1 188 ? -8.939 7.134 -1.029 1.00 94.69 188 SER A O 1
ATOM 1404 N N . ARG A 1 189 ? -9.114 8.658 -2.673 1.00 91.25 189 ARG A N 1
ATOM 1405 C CA . ARG A 1 189 ? -10.193 9.418 -2.038 1.00 91.25 189 ARG A CA 1
ATOM 1406 C C . ARG A 1 189 ? -11.475 9.349 -2.871 1.00 91.25 189 ARG A C 1
ATOM 1408 O O . ARG A 1 189 ? -11.388 9.072 -4.063 1.00 91.25 189 ARG A O 1
ATOM 1415 N N . PRO A 1 190 ? -12.657 9.586 -2.276 1.00 91.06 190 PRO A N 1
ATOM 1416 C CA . PRO A 1 190 ? -13.923 9.576 -3.011 1.00 91.06 190 PRO A CA 1
ATOM 1417 C C . PRO A 1 190 ? -13.961 10.556 -4.179 1.00 91.06 190 PRO A C 1
ATOM 1419 O O . PRO A 1 190 ? -14.615 10.281 -5.176 1.00 91.06 190 PRO A O 1
ATOM 1422 N N . GLU A 1 191 ? -13.278 11.694 -4.049 1.00 91.12 191 GLU A N 1
ATOM 1423 C CA . GLU A 1 191 ? -13.311 12.758 -5.051 1.00 91.12 191 GLU A CA 1
ATOM 1424 C C . GLU A 1 191 ? -12.518 12.387 -6.312 1.00 91.12 191 GLU A C 1
ATOM 1426 O O . GLU A 1 191 ? -12.801 12.906 -7.387 1.00 91.12 191 GLU A O 1
ATOM 1431 N N . ASN A 1 192 ? -11.527 11.498 -6.180 1.00 92.62 192 ASN A N 1
ATOM 1432 C CA . ASN A 1 192 ? -10.745 10.963 -7.291 1.00 92.62 192 ASN A CA 1
ATOM 1433 C C . ASN A 1 192 ? -10.231 9.548 -6.940 1.00 92.62 192 ASN A C 1
ATOM 1435 O O . ASN A 1 192 ? -9.111 9.409 -6.432 1.00 92.62 192 ASN A O 1
ATOM 1439 N N . PRO A 1 193 ? -11.046 8.496 -7.149 1.00 94.19 193 PRO A N 1
ATOM 1440 C CA . PRO A 1 193 ? -10.713 7.141 -6.710 1.00 94.19 193 PRO A CA 1
ATOM 1441 C C . PRO A 1 193 ? -9.623 6.480 -7.563 1.00 94.19 193 PRO A C 1
ATOM 1443 O O . PRO A 1 193 ? -8.897 5.617 -7.067 1.00 94.19 193 PRO A O 1
ATOM 1446 N N . ALA A 1 194 ? -9.469 6.920 -8.812 1.00 95.69 194 ALA A N 1
ATOM 1447 C CA . ALA A 1 194 ? -8.449 6.456 -9.747 1.00 95.69 194 ALA A CA 1
ATOM 1448 C C . ALA A 1 194 ? -7.019 6.911 -9.399 1.00 95.69 194 ALA A C 1
ATOM 1450 O O . ALA A 1 194 ? -6.062 6.448 -10.020 1.00 95.69 194 ALA A O 1
ATOM 1451 N N . VAL A 1 195 ? -6.846 7.805 -8.418 1.00 94.75 195 VAL A N 1
ATOM 1452 C CA . VAL A 1 195 ? -5.541 8.362 -8.041 1.00 94.75 195 VAL A CA 1
ATOM 1453 C C . VAL A 1 195 ? -5.265 8.142 -6.558 1.00 94.75 195 VAL A C 1
ATOM 1455 O O . VAL A 1 195 ? -6.059 8.493 -5.684 1.00 94.75 195 VAL A O 1
ATOM 1458 N N . LEU A 1 196 ? -4.085 7.607 -6.259 1.00 94.38 196 LEU A N 1
ATOM 1459 C CA . LEU A 1 196 ? -3.535 7.562 -4.912 1.00 94.38 196 LEU A CA 1
ATOM 1460 C C . LEU A 1 196 ? -2.840 8.895 -4.622 1.00 94.38 196 LEU A C 1
ATOM 1462 O O . LEU A 1 196 ? -1.944 9.316 -5.350 1.00 94.38 196 LEU A O 1
ATOM 1466 N N . SER A 1 197 ? -3.268 9.571 -3.558 1.00 94.06 197 SER A N 1
ATOM 1467 C CA . SER A 1 197 ? -2.719 10.861 -3.133 1.00 94.06 197 SER A CA 1
ATOM 1468 C C . SER A 1 197 ? -1.846 10.693 -1.897 1.00 94.06 197 SER A C 1
ATOM 1470 O O . SER A 1 197 ? -2.313 10.179 -0.876 1.00 94.06 197 SER A O 1
ATOM 1472 N N . GLY A 1 198 ? -0.604 11.165 -1.982 1.00 91.50 198 GLY A N 1
ATOM 1473 C CA . GLY A 1 198 ? 0.352 11.154 -0.881 1.00 91.50 198 GLY A CA 1
ATOM 1474 C C . GLY A 1 198 ? -0.021 12.080 0.277 1.00 91.50 198 GLY A C 1
ATOM 1475 O O . GLY A 1 198 ? -0.921 12.927 0.170 1.00 91.50 198 GLY A O 1
ATOM 1476 N N . TYR A 1 199 ? 0.706 11.965 1.391 1.00 86.25 199 TYR A N 1
ATOM 1477 C CA . TYR A 1 199 ? 0.533 12.855 2.540 1.00 86.25 199 TYR A CA 1
ATOM 1478 C C . TYR A 1 199 ? 0.615 14.339 2.133 1.00 86.25 199 TYR A C 1
ATOM 1480 O O . TYR A 1 199 ? 1.563 14.784 1.483 1.00 86.25 199 TYR A O 1
ATOM 1488 N N . GLY A 1 200 ? -0.416 15.113 2.487 1.00 82.69 200 GLY A N 1
ATOM 1489 C CA . GLY A 1 200 ? -0.525 16.532 2.128 1.00 82.69 200 GLY A CA 1
ATOM 1490 C C . GLY A 1 200 ? -0.643 16.825 0.624 1.00 82.69 200 GLY A C 1
ATOM 1491 O O . GLY A 1 200 ? -0.468 17.974 0.240 1.00 82.69 200 GLY A O 1
ATOM 1492 N N . GLY A 1 201 ? -0.909 15.824 -0.226 1.00 84.19 201 GLY A N 1
ATOM 1493 C CA . GLY A 1 201 ? -0.985 16.003 -1.683 1.00 84.19 201 GLY A CA 1
ATOM 1494 C C . GLY A 1 201 ? 0.372 16.223 -2.357 1.00 84.19 201 GLY A C 1
ATOM 1495 O O . GLY A 1 201 ? 0.426 16.744 -3.464 1.00 84.19 201 GLY A O 1
ATOM 1496 N N . ARG A 1 202 ? 1.474 15.847 -1.695 1.00 86.50 202 ARG A N 1
ATOM 1497 C CA . ARG A 1 202 ? 2.845 16.064 -2.192 1.00 86.50 202 ARG A CA 1
ATOM 1498 C C . ARG A 1 202 ? 3.191 15.275 -3.451 1.00 86.50 202 ARG A C 1
ATOM 1500 O O . ARG A 1 202 ? 4.129 15.634 -4.152 1.00 86.50 202 ARG A O 1
ATOM 1507 N N . PHE A 1 203 ? 2.471 14.192 -3.704 1.00 90.19 203 PHE A N 1
ATOM 1508 C CA . PHE A 1 203 ? 2.598 13.396 -4.911 1.00 90.19 203 PHE A CA 1
ATOM 1509 C C . PHE A 1 203 ? 1.277 12.700 -5.210 1.00 90.19 203 PHE A C 1
ATOM 1511 O O . PHE A 1 203 ? 0.418 12.545 -4.333 1.00 90.19 203 PHE A O 1
ATOM 1518 N N . THR A 1 204 ? 1.156 12.241 -6.446 1.00 92.44 204 THR A N 1
ATOM 1519 C CA . THR A 1 204 ? 0.053 11.409 -6.905 1.00 92.44 204 THR A CA 1
ATOM 1520 C C . THR A 1 204 ? 0.595 10.268 -7.738 1.00 92.44 204 THR A C 1
ATOM 1522 O O . THR A 1 204 ? 1.577 10.453 -8.451 1.00 92.44 204 THR A O 1
ATOM 1525 N N . LEU A 1 205 ? -0.066 9.120 -7.675 1.00 91.38 205 LEU A N 1
ATOM 1526 C CA . LEU A 1 205 ? 0.225 7.977 -8.533 1.00 91.38 205 LEU A CA 1
ATOM 1527 C C . LEU A 1 205 ? -1.078 7.297 -8.978 1.00 91.38 205 LEU A C 1
ATOM 1529 O O . LEU A 1 205 ? -2.079 7.382 -8.253 1.00 91.38 205 LEU A O 1
ATOM 1533 N N . PRO A 1 206 ? -1.109 6.664 -10.164 1.00 93.19 206 PRO A N 1
ATOM 1534 C CA . PRO A 1 206 ? -2.275 5.913 -10.621 1.00 93.19 206 PRO A CA 1
ATOM 1535 C C . PRO A 1 206 ? -2.647 4.835 -9.605 1.00 93.19 206 PRO A C 1
ATOM 1537 O O . PRO A 1 206 ? -1.768 4.165 -9.074 1.00 93.19 206 PRO A O 1
ATOM 1540 N N . ASN A 1 207 ? -3.935 4.660 -9.312 1.00 94.56 207 ASN A N 1
ATOM 1541 C CA . ASN A 1 207 ? -4.382 3.625 -8.386 1.00 94.56 207 ASN A CA 1
ATOM 1542 C C . ASN A 1 207 ? -4.327 2.241 -9.063 1.00 94.56 207 ASN A C 1
ATOM 1544 O O . ASN A 1 207 ? -5.156 1.973 -9.937 1.00 94.56 207 ASN A O 1
ATOM 1548 N N . PRO A 1 208 ? -3.430 1.322 -8.647 1.00 92.19 208 PRO A N 1
ATOM 1549 C CA . PRO A 1 208 ? -3.317 0.011 -9.283 1.00 92.19 208 PRO A CA 1
ATOM 1550 C C . PRO A 1 208 ? -4.541 -0.879 -9.028 1.00 92.19 208 PRO A C 1
ATOM 1552 O O . PRO A 1 208 ? -4.780 -1.827 -9.768 1.00 92.19 208 PRO A O 1
ATOM 1555 N N . ALA A 1 209 ? -5.342 -0.568 -8.001 1.00 92.88 209 ALA A N 1
ATOM 1556 C CA . ALA A 1 209 ? -6.611 -1.242 -7.731 1.00 92.88 209 ALA A CA 1
ATOM 1557 C C . ALA A 1 209 ? -7.774 -0.721 -8.607 1.00 92.88 209 ALA A C 1
ATOM 1559 O O . ALA A 1 209 ? -8.909 -1.171 -8.445 1.00 92.88 209 ALA A O 1
ATOM 1560 N N . GLY A 1 210 ? -7.513 0.226 -9.515 1.00 93.06 210 GLY A N 1
ATOM 1561 C CA . GLY A 1 210 ? -8.512 0.855 -10.376 1.00 93.06 210 GLY A CA 1
ATOM 1562 C C . GLY A 1 210 ? -9.275 1.989 -9.689 1.00 93.06 210 GLY A C 1
ATOM 1563 O O . GLY A 1 210 ? -8.785 2.619 -8.754 1.00 93.06 210 GLY A O 1
ATOM 1564 N N . ASP A 1 211 ? -10.493 2.261 -10.159 1.00 95.06 211 ASP A N 1
ATOM 1565 C CA . ASP A 1 211 ? -11.340 3.359 -9.671 1.00 95.06 211 ASP A CA 1
ATOM 1566 C C . ASP A 1 211 ? -12.034 3.006 -8.340 1.00 95.06 211 ASP A C 1
ATOM 1568 O O . ASP A 1 211 ? -13.254 2.874 -8.240 1.00 95.06 211 ASP A O 1
ATOM 1572 N N . VAL A 1 212 ? -11.230 2.787 -7.293 1.00 93.88 212 VAL A N 1
ATOM 1573 C CA . VAL A 1 212 ? -11.695 2.366 -5.964 1.00 93.88 212 VAL A CA 1
ATOM 1574 C C . VAL A 1 212 ? -11.194 3.330 -4.897 1.00 93.88 212 VAL A C 1
ATOM 1576 O O . VAL A 1 212 ? -9.991 3.488 -4.699 1.00 93.88 212 VAL A O 1
ATOM 1579 N N . ALA A 1 213 ? -12.114 3.943 -4.151 1.00 93.00 213 ALA A N 1
ATOM 1580 C CA . ALA A 1 213 ? -11.785 4.860 -3.061 1.00 93.00 213 ALA A CA 1
ATOM 1581 C C . ALA A 1 213 ? -11.411 4.112 -1.771 1.00 93.00 213 ALA A C 1
ATOM 1583 O O . ALA A 1 213 ? -11.948 3.045 -1.480 1.00 93.00 213 ALA A O 1
ATOM 1584 N N . GLY A 1 214 ? -10.558 4.716 -0.939 1.00 91.44 214 GLY A N 1
ATOM 1585 C CA . GLY A 1 214 ? -10.164 4.170 0.361 1.00 91.44 214 GLY A CA 1
ATOM 1586 C C . GLY A 1 214 ? -9.077 3.095 0.304 1.00 91.44 214 GLY A C 1
ATOM 1587 O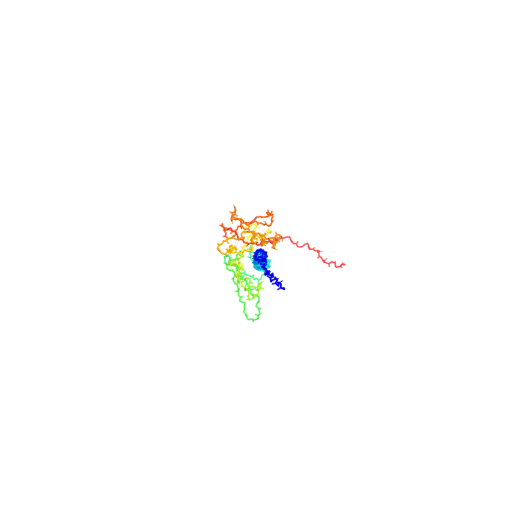 O . GLY A 1 214 ? -8.855 2.421 1.315 1.00 91.44 214 GLY A O 1
ATOM 1588 N N . ILE A 1 215 ? -8.414 2.944 -0.842 1.00 94.50 215 ILE A N 1
ATOM 1589 C CA . ILE A 1 215 ? -7.213 2.124 -1.004 1.00 94.50 215 ILE A CA 1
ATOM 1590 C C . ILE A 1 215 ? -6.069 2.815 -0.275 1.00 94.50 215 ILE A C 1
ATOM 1592 O O . ILE A 1 215 ? -5.919 4.031 -0.360 1.00 94.50 215 ILE A O 1
ATOM 1596 N N . LEU A 1 216 ? -5.300 2.029 0.471 1.00 94.56 216 LEU A N 1
ATOM 1597 C CA . LEU A 1 216 ? -4.101 2.471 1.171 1.00 94.56 216 LEU A CA 1
ATOM 1598 C C . LEU A 1 216 ? -2.894 1.900 0.439 1.00 94.56 216 LEU A C 1
ATOM 1600 O O . LEU A 1 216 ? -2.903 0.713 0.102 1.00 94.56 216 LEU A O 1
ATOM 1604 N N . ALA A 1 217 ? -1.883 2.730 0.232 1.00 95.19 217 ALA A N 1
ATOM 1605 C CA . ALA A 1 217 ? -0.665 2.355 -0.452 1.00 95.19 217 ALA A CA 1
ATOM 1606 C C . ALA A 1 217 ? 0.557 3.058 0.138 1.00 95.19 217 ALA A C 1
ATOM 1608 O O . ALA A 1 217 ? 0.441 4.045 0.864 1.00 95.19 217 ALA A O 1
ATOM 1609 N N . GLU A 1 218 ? 1.723 2.549 -0.217 1.00 94.69 218 GLU A N 1
ATOM 1610 C CA . GLU A 1 218 ? 3.017 3.141 0.062 1.00 94.69 218 GLU A CA 1
ATOM 1611 C C . GLU A 1 218 ? 3.841 3.077 -1.219 1.00 94.69 218 GLU A C 1
ATOM 1613 O O . GLU A 1 218 ? 3.989 2.003 -1.811 1.00 94.69 218 GLU A O 1
ATOM 1618 N N . ARG A 1 219 ? 4.315 4.233 -1.687 1.00 93.94 219 ARG A N 1
ATOM 1619 C CA . ARG A 1 219 ? 5.147 4.295 -2.890 1.00 93.94 219 ARG A CA 1
ATOM 1620 C C . ARG A 1 219 ? 6.583 3.912 -2.563 1.00 93.94 219 ARG A C 1
ATOM 1622 O O . ARG A 1 219 ? 7.043 4.136 -1.452 1.00 93.94 219 ARG A O 1
ATOM 1629 N N . PHE A 1 220 ? 7.316 3.460 -3.558 1.00 91.25 220 PHE A N 1
ATOM 1630 C CA . PHE A 1 220 ? 8.767 3.373 -3.521 1.00 91.25 220 PHE A CA 1
ATOM 1631 C C . PHE A 1 220 ? 9.320 3.603 -4.924 1.00 91.25 220 PHE A C 1
ATOM 1633 O O . PHE A 1 220 ? 8.597 3.524 -5.914 1.00 91.25 220 PHE A O 1
ATOM 1640 N N . GLY A 1 221 ? 10.605 3.919 -5.013 1.00 83.31 221 GLY A N 1
ATOM 1641 C CA . GLY A 1 221 ? 11.270 4.134 -6.289 1.00 83.31 221 GLY A CA 1
ATOM 1642 C C . GLY A 1 221 ? 12.730 3.732 -6.207 1.00 83.31 221 GLY A C 1
ATOM 1643 O O . GLY A 1 221 ? 13.381 3.933 -5.183 1.00 83.31 221 GLY A O 1
ATOM 1644 N N . TYR A 1 222 ? 13.236 3.161 -7.289 1.00 75.50 222 TYR A N 1
ATOM 1645 C CA . TYR A 1 222 ? 14.631 2.795 -7.450 1.00 75.50 222 TYR A CA 1
ATOM 1646 C C . TYR A 1 222 ? 15.128 3.296 -8.802 1.00 75.50 222 TYR A C 1
ATOM 1648 O O . TYR A 1 222 ? 14.492 3.085 -9.832 1.00 75.50 222 TYR A O 1
ATOM 1656 N N . TYR A 1 223 ? 16.278 3.957 -8.804 1.00 72.81 223 TYR A N 1
ATOM 1657 C CA . TYR A 1 223 ? 16.928 4.439 -10.015 1.00 72.81 223 TYR A CA 1
ATOM 1658 C C . TYR A 1 223 ? 18.347 3.893 -10.067 1.00 72.81 223 TYR A C 1
ATOM 1660 O O . TYR A 1 223 ? 19.088 3.992 -9.087 1.00 72.81 223 TYR A O 1
ATOM 1668 N N . ARG A 1 224 ? 18.736 3.347 -11.220 1.00 68.06 224 ARG A N 1
ATOM 1669 C CA . ARG A 1 224 ? 20.117 2.940 -11.479 1.00 68.06 224 ARG A CA 1
ATOM 1670 C C . ARG A 1 224 ? 20.639 3.713 -12.683 1.00 68.06 224 ARG A C 1
ATOM 1672 O O . ARG A 1 224 ? 20.178 3.501 -13.803 1.00 68.06 224 ARG A O 1
ATOM 1679 N N . SER A 1 225 ? 21.623 4.583 -12.452 1.00 57.00 225 SER A N 1
ATOM 1680 C CA . SER A 1 225 ? 22.378 5.207 -13.538 1.00 57.00 225 SER A CA 1
ATOM 1681 C C . SER A 1 225 ? 23.418 4.242 -14.099 1.00 57.00 225 SER A C 1
ATOM 1683 O O . SER A 1 225 ? 24.037 3.461 -13.377 1.00 57.00 225 SER A O 1
ATOM 1685 N N . SER A 1 226 ? 23.637 4.323 -15.406 1.00 58.19 226 SER A N 1
ATOM 1686 C CA . SER A 1 226 ? 24.643 3.547 -16.132 1.00 58.19 226 SER A CA 1
ATOM 1687 C C . SER A 1 226 ? 26.073 4.098 -16.002 1.00 58.19 226 SER A C 1
ATOM 1689 O O . SER A 1 226 ? 26.981 3.609 -16.676 1.00 58.19 226 SER A O 1
ATOM 1691 N N . GLN A 1 227 ? 26.320 5.102 -15.147 1.00 47.78 227 GLN A N 1
ATOM 1692 C CA . GLN A 1 227 ? 27.660 5.672 -15.006 1.00 47.78 227 GLN A CA 1
ATOM 1693 C C . GLN A 1 227 ? 28.625 4.637 -14.404 1.00 47.78 227 GLN A C 1
ATOM 1695 O O . GLN A 1 227 ? 28.381 4.148 -13.297 1.00 47.78 227 GLN A O 1
ATOM 1700 N N . PRO A 1 228 ? 29.748 4.321 -15.081 1.00 47.03 228 PRO A N 1
ATOM 1701 C CA . PRO A 1 228 ? 30.805 3.552 -14.453 1.00 47.03 228 PRO A CA 1
ATOM 1702 C C . PRO A 1 228 ? 31.279 4.324 -13.221 1.00 47.03 228 PRO A C 1
ATOM 1704 O O . PRO A 1 228 ? 31.508 5.534 -13.303 1.00 47.03 228 PRO A O 1
ATOM 1707 N N . LEU A 1 229 ? 31.453 3.633 -12.090 1.00 47.03 229 LEU A N 1
ATOM 1708 C CA . LEU A 1 229 ? 32.228 4.179 -10.976 1.00 47.03 229 LEU A CA 1
ATOM 1709 C C . LEU A 1 229 ? 33.540 4.730 -11.557 1.00 47.03 229 LEU A C 1
ATOM 1711 O O . LEU A 1 229 ? 34.188 4.010 -12.326 1.00 47.03 229 LEU A O 1
ATOM 1715 N N . PRO A 1 230 ? 33.936 5.980 -11.253 1.00 42.44 230 PRO A N 1
ATOM 1716 C CA . PRO A 1 230 ? 35.199 6.499 -11.744 1.00 42.44 230 PRO A CA 1
ATOM 1717 C C . PRO A 1 230 ? 36.304 5.541 -11.299 1.00 42.44 230 PRO A C 1
ATOM 1719 O O . PRO A 1 230 ? 36.477 5.280 -10.105 1.00 42.44 230 PRO A O 1
ATOM 1722 N N . ALA A 1 231 ? 37.012 4.973 -12.276 1.00 47.88 231 ALA A N 1
ATOM 1723 C CA . ALA A 1 231 ? 38.176 4.132 -12.051 1.00 47.88 231 ALA A CA 1
ATOM 1724 C C . ALA A 1 231 ? 39.227 4.974 -11.314 1.00 47.88 231 ALA A C 1
ATOM 1726 O O . ALA A 1 231 ? 39.959 5.741 -11.933 1.00 47.88 231 ALA A O 1
ATOM 1727 N N . GLY A 1 232 ? 39.236 4.906 -9.982 1.00 46.00 232 GLY A N 1
ATOM 1728 C CA . GLY A 1 232 ? 40.131 5.723 -9.163 1.00 46.00 232 GLY A CA 1
ATOM 1729 C C . GLY A 1 232 ? 39.662 6.046 -7.747 1.00 46.00 232 GLY A C 1
ATOM 1730 O O . GLY A 1 232 ? 40.471 6.544 -6.974 1.00 46.00 232 GLY A O 1
ATOM 1731 N N . ALA A 1 233 ? 38.422 5.744 -7.348 1.00 43.41 233 ALA A N 1
ATOM 1732 C CA . ALA A 1 233 ? 38.023 5.895 -5.945 1.00 43.41 233 ALA A CA 1
ATOM 1733 C C . ALA A 1 233 ? 38.508 4.702 -5.098 1.00 43.41 233 ALA A C 1
ATOM 1735 O O . ALA A 1 233 ? 37.720 3.914 -4.577 1.00 43.41 233 ALA A O 1
ATOM 1736 N N . SER A 1 234 ? 39.828 4.546 -4.973 1.00 42.50 234 SER A N 1
ATOM 1737 C CA . SER A 1 234 ? 40.404 3.836 -3.835 1.00 42.50 234 SER A CA 1
ATOM 1738 C C . SER A 1 234 ? 40.038 4.622 -2.582 1.00 42.50 234 SER A C 1
ATOM 1740 O O . SER A 1 234 ? 40.443 5.774 -2.439 1.00 42.50 234 SER A O 1
ATOM 1742 N N . ALA A 1 235 ? 39.256 4.006 -1.699 1.00 41.47 235 ALA A N 1
ATOM 1743 C CA . ALA A 1 235 ? 39.012 4.509 -0.360 1.00 41.47 235 ALA A CA 1
ATOM 1744 C C . ALA A 1 235 ? 40.356 4.654 0.371 1.00 41.47 235 ALA A C 1
ATOM 1746 O O . ALA A 1 235 ? 40.914 3.677 0.868 1.00 41.47 235 ALA A O 1
ATOM 1747 N N . THR A 1 236 ? 40.894 5.868 0.416 1.00 36.59 236 THR A N 1
ATOM 1748 C CA . THR A 1 236 ? 41.834 6.253 1.463 1.00 36.59 236 THR A CA 1
ATOM 1749 C C . THR A 1 236 ? 41.007 6.497 2.712 1.00 36.59 236 THR A C 1
ATOM 1751 O O . THR A 1 236 ? 40.243 7.458 2.785 1.00 36.59 236 THR A O 1
ATOM 1754 N N . ALA A 1 237 ? 41.113 5.560 3.647 1.00 37.69 237 ALA A N 1
ATOM 1755 C CA . ALA A 1 237 ? 40.741 5.781 5.027 1.00 37.69 237 ALA A CA 1
ATOM 1756 C C . ALA A 1 237 ? 41.710 6.807 5.633 1.00 37.69 237 ALA A C 1
ATOM 1758 O O . ALA A 1 237 ? 42.916 6.559 5.650 1.00 37.69 237 ALA A O 1
ATOM 1759 N N . GLU A 1 238 ? 41.165 7.914 6.125 1.00 34.75 238 GLU A N 1
ATOM 1760 C CA . GLU A 1 238 ? 41.690 8.695 7.250 1.00 34.75 238 GLU A CA 1
ATOM 1761 C C . GLU A 1 238 ? 40.530 8.996 8.201 1.00 34.75 238 GLU A C 1
ATOM 1763 O O . GLU A 1 238 ? 39.424 9.311 7.697 1.00 34.75 238 GLU A O 1
#

Secondary structure (DSSP, 8-state):
------PPPPP--HHHHHHHHHHHHHHHHHHHHHHHHHHHHHHHHHHHHHHHHHHHHHHHHHHHHHHHTHHHHTT---TT----BTTBEEEE---SSS---EEEES-TTS--HHHHHHTTSS-TT---BPTTSSBEEEEEEEESTT--SS-EEEEEEEESS--EETTEE-HHHHHHHHHHHTTSEEEEETTEEEEEEEGGGS-EEE-TT-S-TT-EEEEEEEE---PPPPTT------

Radius of gyration: 30.77 Å; chains: 1; bounding box: 94×49×108 Å

pLDDT: mean 77.17, std 17.59, range [34.47, 95.69]

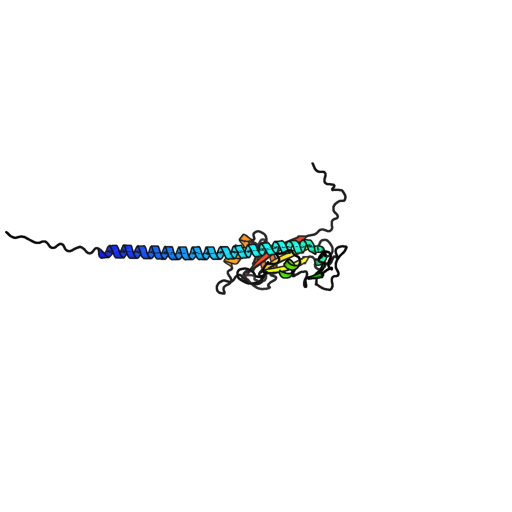Foldseek 3Di:
DDDDDDDDDDPDPPVVVVVVVVVVVVVVVVVVVVVVVVVVVVVLVVLLVQLLVLQVLVVQLVVVLCVVCVCQCLVHDDPPDDDDDPQKGWDFDPDDPDDTDIDIQHHSQKGFPVNSCVVVSDPVPDDQAGRQGAGWIKGWDWPPPSDNAFIKIKMKIKGLDARDDPNDHDVVSLLVSLVVNPQFKWFAAPVFQQWTAHNVNPDIDGDPSGSHGRMIMGMDMDTDHPDDDPPDPPDDDD